Protein AF-A0A941VQ48-F1 (afdb_monomer)

Secondary structure (DSSP, 8-state):
-EEEETTEEEE--EEEEETTEEEEE-SS---TT-EEEEE--STT--EEEEEEEEEEETTEEEEEEEEEEEPPGGGG-PPPP----------------PPPPPEEEE-PPPS-TTEEEEEEEEESSS---TTSEEEEE-S-SEEEETTT-TTS----EEEEEEEEEEETTS-BPPPEEEEEEE--PPPPPPS------

Structure (mmCIF, N/CA/C/O backbone):
data_AF-A0A941VQ48-F1
#
_entry.id   AF-A0A941VQ48-F1
#
loop_
_atom_site.group_PDB
_atom_site.id
_atom_site.type_symbol
_atom_site.label_atom_id
_atom_site.label_alt_id
_atom_site.label_comp_id
_atom_site.label_asym_id
_atom_site.label_entity_id
_atom_site.label_seq_id
_atom_site.pdbx_PDB_ins_code
_atom_site.Cartn_x
_atom_site.Cartn_y
_atom_site.Cartn_z
_atom_site.occupancy
_atom_site.B_iso_or_equiv
_atom_site.auth_seq_id
_atom_site.auth_comp_id
_atom_site.auth_asym_id
_atom_site.auth_atom_id
_atom_site.pdbx_PDB_model_num
ATOM 1 N N . MET A 1 1 ? -3.626 -24.697 8.607 1.00 69.94 1 MET A N 1
ATOM 2 C CA . MET A 1 1 ? -4.513 -24.405 9.747 1.00 69.94 1 MET A CA 1
ATOM 3 C C . MET A 1 1 ? -5.453 -23.318 9.277 1.00 69.94 1 MET A C 1
ATOM 5 O O . MET A 1 1 ? -5.009 -22.444 8.542 1.00 69.94 1 MET A O 1
ATOM 9 N N . ASP A 1 2 ? -6.734 -23.446 9.609 1.00 78.50 2 ASP A N 1
ATOM 10 C CA . ASP A 1 2 ? -7.765 -22.545 9.098 1.00 78.50 2 ASP A CA 1
ATOM 11 C C . ASP A 1 2 ? -8.131 -21.555 10.203 1.00 78.50 2 ASP A C 1
ATOM 13 O O . ASP A 1 2 ? -8.303 -21.946 11.363 1.00 78.50 2 ASP A O 1
ATOM 17 N N . TYR A 1 3 ? -8.230 -20.277 9.862 1.00 71.62 3 TYR A N 1
ATOM 18 C CA . TYR A 1 3 ? -8.615 -19.238 10.808 1.00 71.62 3 TYR A CA 1
ATOM 19 C C . TYR A 1 3 ? -9.512 -18.198 10.174 1.00 71.62 3 TYR A C 1
ATOM 21 O O . TYR A 1 3 ? -9.414 -17.908 8.989 1.00 71.62 3 TYR A O 1
ATOM 29 N N . LEU A 1 4 ? -10.400 -17.644 10.988 1.00 73.25 4 LEU A N 1
ATOM 30 C CA . LEU A 1 4 ? -11.261 -16.538 10.625 1.00 73.25 4 LEU A CA 1
ATOM 31 C C . LEU A 1 4 ? -10.644 -15.263 11.194 1.00 73.25 4 LEU A C 1
ATOM 33 O O . LEU A 1 4 ? -10.561 -15.117 12.411 1.00 73.25 4 LEU A O 1
ATOM 37 N N . ALA A 1 5 ? -10.230 -14.359 10.320 1.00 68.56 5 ALA A N 1
ATOM 38 C CA . ALA A 1 5 ? -9.809 -13.005 10.667 1.00 68.56 5 ALA A CA 1
ATOM 39 C C . ALA A 1 5 ? -10.510 -12.040 9.709 1.00 68.56 5 ALA A C 1
ATOM 41 O O . ALA A 1 5 ? -10.826 -12.415 8.583 1.00 68.56 5 ALA A O 1
ATOM 42 N N . SER A 1 6 ? -10.861 -10.838 10.164 1.00 61.59 6 SER A N 1
ATOM 43 C CA . SER A 1 6 ? -11.503 -9.811 9.318 1.00 61.59 6 SER A CA 1
ATOM 44 C C . SER A 1 6 ? -12.714 -10.321 8.493 1.00 61.59 6 SER A C 1
ATOM 46 O O . SER A 1 6 ? -12.993 -9.827 7.400 1.00 61.59 6 SER A O 1
ATOM 48 N N . GLY A 1 7 ? -13.438 -11.333 9.000 1.00 58.31 7 GLY A N 1
ATOM 49 C CA . GLY A 1 7 ? -14.588 -11.958 8.328 1.00 58.31 7 GLY A CA 1
ATOM 50 C C . GLY A 1 7 ? -14.254 -12.832 7.110 1.00 58.31 7 GLY A C 1
ATOM 51 O O . GLY A 1 7 ? -15.123 -13.055 6.271 1.00 58.31 7 GLY A O 1
ATOM 52 N N . ARG A 1 8 ? -13.008 -13.297 6.966 1.00 63.00 8 ARG A N 1
ATOM 53 C CA . ARG A 1 8 ? -12.576 -14.227 5.913 1.00 63.00 8 ARG A CA 1
ATOM 54 C C . ARG A 1 8 ? -11.866 -15.427 6.512 1.00 63.00 8 ARG A C 1
ATOM 56 O O . ARG A 1 8 ? -11.146 -15.302 7.500 1.00 63.00 8 ARG A O 1
ATOM 63 N N . VAL A 1 9 ? -12.076 -16.590 5.899 1.00 68.31 9 VAL A N 1
ATOM 64 C CA . VAL A 1 9 ? -11.344 -17.804 6.256 1.00 68.31 9 VAL A CA 1
ATOM 65 C C . VAL A 1 9 ? -10.027 -17.813 5.497 1.00 68.31 9 VAL A C 1
ATOM 67 O O . VAL A 1 9 ? -10.002 -17.867 4.269 1.00 68.31 9 VAL A O 1
ATOM 70 N N . TYR A 1 10 ? -8.945 -17.779 6.254 1.00 72.25 10 TYR A N 1
ATOM 71 C CA . TYR A 1 10 ? -7.583 -17.907 5.781 1.00 72.25 10 TYR A CA 1
ATOM 72 C C . TYR A 1 10 ? -7.058 -19.299 6.097 1.00 72.25 10 TYR A C 1
ATOM 74 O O . TYR A 1 10 ? -7.507 -19.964 7.037 1.00 72.25 10 TYR A O 1
ATOM 82 N N . ARG A 1 11 ? -6.083 -19.733 5.302 1.00 74.19 11 ARG A N 1
ATOM 83 C CA . ARG A 1 11 ? -5.391 -21.001 5.492 1.00 74.19 11 ARG A CA 1
ATOM 84 C C . ARG A 1 11 ? -3.895 -20.763 5.412 1.00 74.19 11 ARG A C 1
ATOM 86 O O . ARG A 1 11 ? -3.349 -20.659 4.320 1.00 74.19 11 ARG A O 1
ATOM 93 N N . ASP A 1 12 ? -3.247 -20.786 6.568 1.00 77.00 12 ASP A N 1
ATOM 94 C CA . ASP A 1 12 ? -1.795 -20.659 6.674 1.00 77.00 12 ASP A CA 1
ATOM 95 C C . ASP A 1 12 ? -1.202 -21.701 7.631 1.00 77.00 12 ASP A C 1
ATOM 97 O O . ASP A 1 12 ? -1.830 -22.708 7.988 1.00 77.00 12 ASP A O 1
ATOM 101 N N . TYR A 1 13 ? 0.056 -21.496 8.007 1.00 69.50 13 TYR A N 1
ATOM 102 C CA . TYR A 1 13 ? 0.825 -22.354 8.884 1.00 69.50 13 TYR A CA 1
ATOM 103 C C . TYR A 1 13 ? 1.253 -21.595 10.140 1.00 69.50 13 TYR A C 1
ATOM 105 O O . TYR A 1 13 ? 1.627 -20.422 10.111 1.00 69.50 13 TYR A O 1
ATOM 113 N N . VAL A 1 14 ? 1.205 -22.305 11.261 1.00 77.12 14 VAL A N 1
ATOM 114 C CA . VAL A 1 14 ? 1.693 -21.807 12.544 1.00 77.12 14 VAL A CA 1
ATOM 115 C C . VAL A 1 14 ? 3.212 -21.940 12.554 1.00 77.12 14 VAL A C 1
ATOM 117 O O . VAL A 1 14 ? 3.733 -22.994 12.188 1.00 77.12 14 VAL A O 1
ATOM 120 N N . ARG A 1 15 ? 3.916 -20.874 12.936 1.00 70.06 15 ARG A N 1
ATOM 121 C CA . ARG A 1 15 ? 5.380 -20.870 13.045 1.00 70.06 15 ARG A CA 1
ATOM 122 C C . ARG A 1 15 ? 5.854 -21.235 14.443 1.00 70.06 15 ARG A C 1
ATOM 124 O O . ARG A 1 15 ? 6.780 -22.026 14.564 1.00 70.06 15 ARG A O 1
ATOM 131 N N . ASP A 1 16 ? 5.224 -20.670 15.466 1.00 67.19 16 ASP A N 1
ATOM 132 C CA . ASP A 1 16 ? 5.574 -20.916 16.864 1.00 67.19 16 ASP A CA 1
ATOM 133 C C . ASP A 1 16 ? 4.329 -20.832 17.757 1.00 67.19 16 ASP A C 1
ATOM 135 O O . ASP A 1 16 ? 3.387 -20.097 17.444 1.00 67.19 16 ASP A O 1
ATOM 139 N N . VAL A 1 17 ? 4.320 -21.579 18.861 1.00 73.19 17 VAL A N 1
ATOM 140 C CA . VAL A 1 17 ? 3.218 -21.636 19.828 1.00 73.19 17 VAL A CA 1
ATOM 141 C C . VAL A 1 17 ? 3.767 -21.578 21.246 1.00 73.19 17 VAL A C 1
ATOM 143 O O . VAL A 1 17 ? 4.633 -22.353 21.638 1.00 73.19 17 VAL A O 1
ATOM 146 N N . SER A 1 18 ? 3.172 -20.704 22.046 1.00 70.81 18 SER A N 1
ATOM 147 C CA . SER A 1 18 ? 3.389 -20.590 23.484 1.00 70.81 18 SER A CA 1
ATOM 148 C C . SER A 1 18 ? 2.072 -20.785 24.240 1.00 70.81 18 SER A C 1
ATOM 150 O O . SER A 1 18 ? 0.995 -20.857 23.646 1.00 70.81 18 SER A O 1
ATOM 152 N N . LEU A 1 19 ? 2.140 -20.823 25.573 1.00 64.44 19 LEU A N 1
ATOM 153 C CA . LEU A 1 19 ? 0.952 -20.926 26.427 1.00 64.44 19 LEU A CA 1
ATOM 154 C C . LEU A 1 19 ? -0.016 -19.738 26.247 1.00 64.44 19 LEU A C 1
ATOM 156 O O . LEU A 1 19 ? -1.221 -19.904 26.408 1.00 64.44 19 LEU A O 1
ATOM 160 N N . GLY A 1 20 ? 0.505 -18.549 25.925 1.00 68.62 20 GLY A N 1
ATOM 161 C CA . GLY A 1 20 ? -0.269 -17.304 25.842 1.00 68.62 20 GLY A CA 1
ATOM 162 C C . GLY A 1 20 ? -0.577 -16.828 24.423 1.00 68.62 20 GLY A C 1
ATOM 163 O O . GLY A 1 20 ? -1.259 -15.819 24.260 1.00 68.62 20 GLY A O 1
ATOM 164 N N . GLY A 1 21 ? -0.082 -17.511 23.393 1.00 79.06 21 GLY A N 1
ATOM 165 C CA . GLY A 1 21 ? -0.224 -17.036 22.022 1.00 79.06 21 GLY A CA 1
ATOM 166 C C . GLY A 1 21 ? 0.550 -17.846 20.995 1.00 79.06 21 GLY A C 1
ATOM 167 O O . GLY A 1 21 ? 1.316 -18.744 21.343 1.00 79.06 21 GLY A O 1
ATOM 168 N N . ALA A 1 22 ?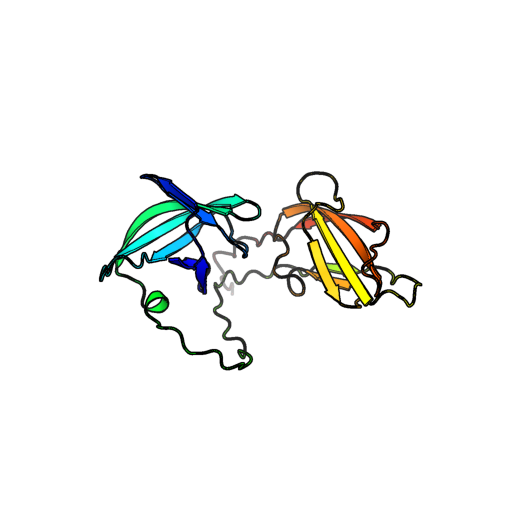 0.382 -17.498 19.725 1.00 81.12 22 ALA A N 1
ATOM 169 C CA . ALA A 1 22 ? 1.090 -18.115 18.609 1.00 81.12 22 ALA A CA 1
ATOM 170 C C . ALA A 1 22 ? 1.532 -17.079 17.578 1.00 81.12 22 ALA A C 1
ATOM 172 O O . ALA A 1 22 ? 0.888 -16.045 17.412 1.00 81.12 22 ALA A O 1
ATOM 173 N N . SER A 1 23 ? 2.609 -17.389 16.858 1.00 79.19 23 SER A N 1
ATOM 174 C CA . SER A 1 23 ? 2.982 -16.671 15.643 1.00 79.19 23 SER A CA 1
ATOM 175 C C . SER A 1 23 ? 2.502 -17.446 14.419 1.00 79.19 23 SER A C 1
ATOM 177 O O . SER A 1 23 ? 2.716 -18.658 14.293 1.00 79.19 23 SER A O 1
ATOM 179 N N . ILE A 1 24 ? 1.824 -16.752 13.512 1.00 80.44 24 ILE A N 1
ATOM 180 C CA . ILE A 1 24 ? 1.245 -17.333 12.301 1.00 80.44 24 ILE A CA 1
ATOM 181 C C . ILE A 1 24 ? 1.932 -16.685 11.105 1.00 80.44 24 ILE A C 1
ATOM 183 O O . ILE A 1 24 ? 2.061 -15.463 11.045 1.00 80.44 24 ILE A O 1
ATOM 187 N N . GLY A 1 25 ? 2.420 -17.510 10.177 1.00 69.62 25 GLY A N 1
ATOM 188 C CA . GLY A 1 25 ? 2.921 -17.018 8.897 1.00 69.62 25 GLY A CA 1
ATOM 189 C C . GLY A 1 25 ? 1.753 -16.535 8.050 1.00 69.62 25 GLY A C 1
ATOM 190 O O . GLY A 1 25 ? 0.743 -17.222 7.991 1.00 69.62 25 GLY A O 1
ATOM 191 N N . CYS A 1 26 ? 1.877 -15.381 7.408 1.00 66.06 26 CYS A N 1
ATOM 192 C CA . CYS A 1 26 ? 0.807 -14.818 6.598 1.00 66.06 26 CYS A CA 1
ATOM 193 C C . CYS A 1 26 ? 1.329 -14.286 5.268 1.00 66.06 26 CYS A C 1
ATOM 195 O O . CYS A 1 26 ? 2.475 -13.848 5.171 1.00 66.06 26 CYS A O 1
ATOM 197 N N . ARG A 1 27 ? 0.465 -14.323 4.253 1.00 56.56 27 ARG A N 1
ATOM 198 C CA . ARG A 1 27 ? 0.664 -13.673 2.947 1.00 56.56 27 ARG A CA 1
ATOM 199 C C . ARG A 1 27 ? -0.264 -12.470 2.727 1.00 56.56 27 ARG A C 1
ATOM 201 O O . ARG A 1 27 ? -0.138 -11.794 1.713 1.00 56.56 27 ARG A O 1
ATOM 208 N N . ASP A 1 28 ? -1.177 -12.235 3.664 1.00 59.38 28 ASP A N 1
ATOM 209 C CA . ASP A 1 28 ? -2.190 -11.180 3.694 1.00 59.38 28 ASP A CA 1
ATOM 210 C C . ASP A 1 28 ? -1.950 -10.195 4.857 1.00 59.38 28 ASP A C 1
ATOM 212 O O . ASP A 1 28 ? -1.182 -10.458 5.785 1.00 59.38 28 ASP A O 1
ATOM 216 N N . PHE A 1 29 ? -2.608 -9.035 4.804 1.00 55.72 29 PHE A N 1
ATOM 217 C CA . PHE A 1 29 ? -2.435 -7.961 5.786 1.00 55.72 29 PHE A CA 1
ATOM 218 C C . PHE A 1 29 ? -3.477 -8.039 6.901 1.00 55.72 29 PHE A C 1
ATOM 220 O O . PHE A 1 29 ? -4.673 -8.148 6.629 1.00 55.72 29 PHE A O 1
ATOM 227 N N . PHE A 1 30 ? -3.013 -7.893 8.141 1.00 68.56 30 PHE A N 1
ATOM 228 C CA . PHE A 1 30 ? -3.842 -7.806 9.341 1.00 68.56 30 PHE A CA 1
ATOM 229 C C . PHE A 1 30 ? -3.517 -6.544 10.133 1.00 68.56 30 PHE A C 1
ATOM 231 O O . PHE A 1 30 ? -2.450 -5.948 9.967 1.00 68.56 30 PHE A O 1
ATOM 238 N N . ILE A 1 31 ? -4.436 -6.134 10.999 1.00 64.88 31 ILE A N 1
ATOM 239 C CA . ILE A 1 31 ? -4.289 -4.948 11.840 1.00 64.88 31 ILE A CA 1
ATOM 240 C C . ILE A 1 31 ? -4.159 -5.399 13.302 1.00 64.88 31 ILE A C 1
ATOM 242 O O . ILE A 1 31 ? -4.985 -6.185 13.772 1.00 64.88 31 ILE A O 1
ATOM 246 N N . PRO A 1 32 ? -3.164 -4.899 14.060 1.00 67.19 32 PRO A N 1
ATOM 247 C CA . PRO A 1 32 ? -3.124 -5.114 15.501 1.00 67.19 32 PRO A CA 1
ATOM 248 C C . PRO A 1 32 ? -4.430 -4.652 16.170 1.00 67.19 32 PRO A C 1
ATOM 250 O O . PRO A 1 32 ? -4.928 -3.560 15.894 1.00 67.19 32 PRO A O 1
ATOM 253 N N . GLY A 1 33 ? -4.995 -5.487 17.034 1.00 57.84 33 GLY A N 1
ATOM 254 C CA . GLY A 1 33 ? -6.312 -5.315 17.645 1.00 57.84 33 GLY A CA 1
ATOM 255 C C . GLY A 1 33 ? -7.443 -6.083 16.955 1.00 57.84 33 GLY A C 1
ATOM 256 O O . GLY A 1 33 ? -8.572 -6.086 17.448 1.00 57.84 33 GLY A O 1
ATOM 257 N N . GLU A 1 34 ? -7.190 -6.731 15.813 1.00 73.56 34 GLU A N 1
ATOM 258 C CA . GLU A 1 34 ? -8.194 -7.569 15.155 1.00 73.56 34 GLU A CA 1
ATOM 259 C C . GLU A 1 34 ? -8.421 -8.887 15.895 1.00 73.56 34 GLU A C 1
ATOM 261 O O . GLU A 1 34 ? -7.483 -9.561 16.322 1.00 73.56 34 GLU A O 1
ATOM 266 N N . GLN A 1 35 ? -9.691 -9.284 15.989 1.00 79.69 35 GLN A N 1
ATOM 267 C CA . GLN A 1 35 ? -10.066 -10.576 16.548 1.00 79.69 35 GLN A CA 1
ATOM 268 C C . GLN A 1 35 ? -9.880 -11.687 15.520 1.00 79.69 35 GLN A C 1
ATOM 270 O O . GLN A 1 35 ? -10.266 -11.559 14.354 1.00 79.69 35 GLN A O 1
ATOM 275 N N . ILE A 1 36 ? -9.338 -12.802 15.991 1.00 79.88 36 ILE A N 1
ATOM 276 C CA . ILE A 1 36 ? -9.068 -13.993 15.200 1.00 79.88 36 ILE A CA 1
ATOM 277 C C . ILE A 1 36 ? -9.638 -15.231 15.892 1.00 79.88 36 ILE A C 1
ATOM 279 O O . ILE A 1 36 ? -9.506 -15.419 17.103 1.00 79.88 36 ILE A O 1
ATOM 283 N N . SER A 1 37 ? -10.252 -16.108 15.104 1.00 81.62 37 SER A N 1
ATOM 284 C CA . SER A 1 37 ? -10.719 -17.421 15.545 1.00 81.62 37 SER A CA 1
ATOM 285 C C . SER A 1 37 ? -9.956 -18.516 14.816 1.00 81.62 37 SER A C 1
ATOM 287 O O . SER A 1 37 ? -10.039 -18.645 13.599 1.00 81.62 37 SER A O 1
ATOM 289 N N . ILE A 1 38 ? -9.222 -19.326 15.568 1.00 80.25 38 ILE A N 1
ATOM 290 C CA . ILE A 1 38 ? -8.304 -20.345 15.066 1.00 80.25 38 ILE A CA 1
ATOM 291 C C . ILE A 1 38 ? -8.932 -21.732 15.222 1.00 80.25 38 ILE A C 1
ATOM 293 O O . ILE A 1 38 ? -9.243 -22.149 16.341 1.00 80.25 38 ILE A O 1
ATOM 297 N N . ALA A 1 39 ? -9.055 -22.478 14.121 1.00 76.44 39 ALA A N 1
ATOM 298 C CA . ALA A 1 39 ? -9.445 -23.883 14.142 1.00 76.44 39 ALA A CA 1
ATOM 299 C C . ALA A 1 39 ? -8.225 -24.796 13.951 1.00 76.44 39 ALA A C 1
ATOM 301 O O . ALA A 1 39 ? -7.550 -24.776 12.916 1.00 76.44 39 ALA A O 1
ATOM 302 N N . PHE A 1 40 ? -7.975 -25.660 14.936 1.00 66.00 40 PHE A N 1
ATOM 303 C CA . PHE A 1 40 ? -6.976 -26.717 14.811 1.00 66.00 40 PHE A CA 1
ATOM 304 C C . PHE A 1 40 ? -7.625 -28.000 14.282 1.00 66.00 40 PHE A C 1
ATOM 306 O O . PHE A 1 40 ? -8.605 -28.472 14.858 1.00 66.00 40 PHE A O 1
ATOM 313 N N . PRO A 1 41 ? -7.079 -28.620 13.221 1.00 51.72 41 PRO A N 1
ATOM 314 C CA . PRO A 1 41 ? -7.596 -29.872 12.675 1.00 51.72 41 PRO A CA 1
ATOM 315 C C . PRO A 1 41 ? -7.172 -31.103 13.502 1.00 51.72 41 PRO A C 1
ATOM 317 O O . PRO A 1 41 ? -6.983 -32.186 12.953 1.00 51.72 41 PRO A O 1
ATOM 320 N N . LEU A 1 42 ? -7.014 -30.968 14.823 1.00 46.16 42 LEU A N 1
ATOM 321 C CA . LEU A 1 42 ? -6.823 -32.126 15.693 1.00 46.16 42 LEU A CA 1
ATOM 322 C C . LEU A 1 42 ? -8.181 -32.797 15.926 1.00 46.16 42 LEU A C 1
ATOM 324 O O . LEU A 1 42 ? -9.058 -32.247 16.597 1.00 46.16 42 LEU A O 1
ATOM 328 N N . ALA A 1 43 ? -8.322 -33.960 15.283 1.00 41.25 43 ALA A N 1
ATOM 329 C CA . ALA A 1 43 ? -9.305 -35.024 15.484 1.00 41.25 43 ALA A CA 1
ATOM 330 C C . ALA A 1 43 ? -10.564 -34.615 16.270 1.00 41.25 43 ALA A C 1
ATOM 332 O O . ALA A 1 43 ? -10.586 -34.650 17.497 1.00 41.25 43 ALA A O 1
ATOM 333 N N . ASN A 1 44 ? -11.636 -34.279 15.546 1.00 49.50 44 ASN A N 1
ATOM 334 C CA . ASN A 1 44 ? -12.998 -34.123 16.077 1.00 49.50 44 ASN A CA 1
ATOM 335 C C . ASN A 1 44 ? -13.199 -33.080 17.192 1.00 49.50 44 ASN A C 1
ATOM 337 O O . ASN A 1 44 ? -14.265 -33.059 17.809 1.00 49.50 44 ASN A O 1
ATOM 341 N N . SER A 1 45 ? -12.240 -32.186 17.442 1.00 51.19 45 SER A N 1
ATOM 342 C CA . SER A 1 45 ? -12.464 -31.101 18.395 1.00 51.19 45 SER A CA 1
ATOM 343 C C . SER A 1 45 ? -13.401 -30.034 17.802 1.00 51.19 45 SER A C 1
ATOM 345 O O . SER A 1 45 ? -13.159 -29.450 16.746 1.00 51.19 45 SER A O 1
ATOM 347 N N . LEU A 1 46 ? -14.513 -29.785 18.501 1.00 55.41 46 LEU A N 1
ATOM 348 C CA . LEU A 1 46 ? -15.494 -28.729 18.208 1.00 55.41 46 LEU A CA 1
ATOM 349 C C . LEU A 1 46 ? -15.052 -27.356 18.736 1.00 55.41 46 LEU A C 1
ATOM 351 O O . LEU A 1 46 ? -15.865 -26.436 18.809 1.00 55.41 46 LEU A O 1
ATOM 355 N N . ASN A 1 47 ? -13.787 -27.218 19.126 1.00 63.94 47 ASN A N 1
ATOM 356 C CA . ASN A 1 47 ? -13.298 -26.064 19.861 1.00 63.94 47 ASN A CA 1
ATOM 357 C C . ASN A 1 47 ? -12.380 -25.228 18.969 1.00 63.94 47 ASN A C 1
ATOM 359 O O . ASN A 1 47 ? -11.517 -25.760 18.273 1.00 63.94 47 ASN A O 1
ATOM 363 N N . GLN A 1 48 ? -12.568 -23.915 19.011 1.00 78.06 48 GLN A N 1
ATOM 364 C CA . GLN A 1 48 ? -11.684 -22.936 18.394 1.00 78.06 48 GLN A CA 1
ATOM 365 C C . GLN A 1 48 ? -11.029 -22.084 19.476 1.00 78.06 48 GLN A C 1
ATOM 367 O O . GLN A 1 48 ? -11.606 -21.872 20.547 1.00 78.06 48 GLN A O 1
ATOM 372 N N . ILE A 1 49 ? -9.838 -21.578 19.185 1.00 75.81 49 ILE A N 1
ATOM 373 C CA . ILE A 1 49 ? -9.166 -20.611 20.049 1.00 75.81 49 ILE A CA 1
ATOM 374 C C . ILE A 1 49 ? -9.455 -19.223 19.494 1.00 75.81 49 ILE A C 1
ATOM 376 O O . ILE A 1 49 ? -9.140 -18.938 18.342 1.00 75.81 49 ILE A O 1
ATOM 380 N N . ASN A 1 50 ? -10.079 -18.378 20.306 1.00 78.94 50 ASN A N 1
ATOM 381 C CA . ASN A 1 50 ? -10.257 -16.968 20.004 1.00 78.94 50 ASN A CA 1
ATOM 382 C C . ASN A 1 50 ? -9.091 -16.192 20.604 1.00 78.94 50 ASN A C 1
ATO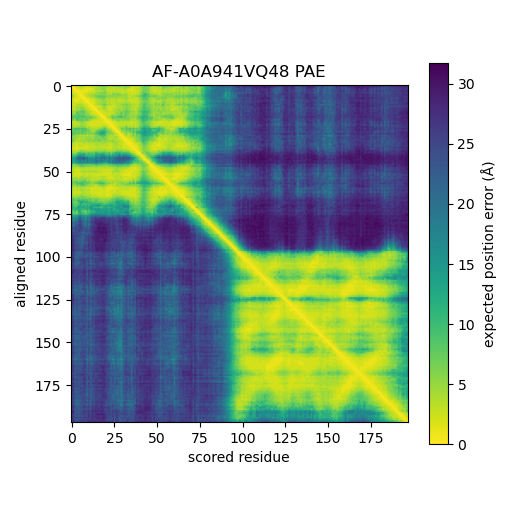M 384 O O . ASN A 1 50 ? -8.699 -16.412 21.756 1.00 78.94 50 ASN A O 1
ATOM 388 N N . GLY A 1 51 ? -8.561 -15.271 19.824 1.00 78.88 51 GLY A N 1
ATOM 389 C CA . GLY A 1 51 ? -7.480 -14.403 20.234 1.00 78.88 51 GLY A CA 1
ATOM 390 C C . GLY A 1 51 ? -7.548 -13.070 19.520 1.00 78.88 51 GLY A C 1
ATOM 391 O O . GLY A 1 51 ? -8.432 -12.834 18.700 1.00 78.88 51 GLY A O 1
ATOM 392 N N . GLU A 1 52 ? -6.569 -12.240 19.829 1.00 76.88 52 GLU A N 1
ATOM 393 C CA . GLU A 1 52 ? -6.387 -10.919 19.246 1.00 76.88 52 GLU A CA 1
ATOM 394 C C . GLU A 1 52 ? -5.016 -10.853 18.589 1.00 76.88 52 GLU A C 1
ATOM 396 O O . GLU A 1 52 ? -4.030 -11.368 19.126 1.00 76.88 52 GLU A O 1
ATOM 401 N N . ILE A 1 53 ? -4.950 -10.224 17.424 1.00 79.44 53 ILE A N 1
ATOM 402 C CA . ILE A 1 53 ? -3.693 -9.949 16.739 1.00 79.44 53 ILE A CA 1
ATOM 403 C C . ILE A 1 53 ? -2.991 -8.829 17.503 1.00 79.44 53 ILE A C 1
ATOM 405 O O . ILE A 1 53 ? -3.444 -7.694 17.503 1.00 79.44 53 ILE A O 1
ATOM 409 N N . VAL A 1 54 ? -1.892 -9.135 18.181 1.00 65.56 54 VAL A N 1
ATOM 410 C CA . VAL A 1 54 ? -1.196 -8.181 19.064 1.00 65.56 54 VAL A CA 1
ATOM 411 C C . VAL A 1 54 ? -0.040 -7.462 18.380 1.00 65.56 54 VAL A C 1
ATOM 413 O O . VAL A 1 54 ? 0.349 -6.377 18.802 1.00 65.56 54 VAL A O 1
ATOM 416 N N . TRP A 1 55 ? 0.504 -8.043 17.313 1.00 64.19 55 TRP A N 1
ATOM 417 C CA . TRP A 1 55 ? 1.519 -7.419 16.470 1.00 64.19 55 TRP A CA 1
ATOM 418 C C . TRP A 1 55 ? 1.501 -8.050 15.080 1.00 64.19 55 TRP A C 1
ATOM 420 O O . TRP A 1 55 ? 1.104 -9.204 14.916 1.00 64.19 55 TRP A O 1
ATOM 430 N N . VAL A 1 56 ? 1.940 -7.292 14.079 1.00 65.88 56 VAL A N 1
ATOM 431 C CA . VAL A 1 56 ? 2.025 -7.722 12.679 1.00 65.88 56 VAL A CA 1
ATOM 432 C C . VAL A 1 56 ? 3.387 -7.300 12.141 1.00 65.88 56 VAL A C 1
ATOM 434 O O . VAL A 1 56 ? 3.817 -6.171 12.355 1.00 65.88 56 VAL A O 1
ATOM 437 N N . ASP A 1 57 ? 4.050 -8.225 11.467 1.00 59.03 57 ASP A N 1
ATOM 438 C CA . ASP A 1 57 ? 5.304 -8.060 10.738 1.00 59.03 57 ASP A CA 1
ATOM 439 C C . ASP A 1 57 ? 5.074 -8.466 9.267 1.00 59.03 57 ASP A C 1
ATOM 441 O O . ASP A 1 57 ? 4.025 -8.995 8.898 1.00 59.03 57 ASP A O 1
ATOM 445 N N . THR A 1 58 ? 6.065 -8.227 8.418 1.00 53.88 58 THR A N 1
ATOM 446 C CA . THR A 1 58 ? 6.063 -8.398 6.960 1.00 53.88 58 THR A CA 1
ATOM 447 C C . THR A 1 58 ? 5.472 -9.713 6.453 1.00 53.88 58 THR A C 1
ATOM 449 O O . THR A 1 58 ? 4.776 -9.689 5.446 1.00 53.88 58 THR A O 1
ATOM 452 N N . ASN A 1 59 ? 5.713 -10.841 7.132 1.00 66.06 59 ASN A N 1
ATOM 453 C CA . ASN A 1 59 ? 5.204 -12.165 6.738 1.00 66.06 59 ASN A CA 1
ATOM 454 C C . ASN A 1 59 ? 4.667 -12.984 7.922 1.00 66.06 59 ASN A C 1
ATOM 456 O O . ASN A 1 59 ? 4.479 -14.202 7.817 1.00 66.06 59 ASN A O 1
ATOM 460 N N . THR A 1 60 ? 4.496 -12.358 9.084 1.00 71.06 60 THR A N 1
ATOM 461 C CA . THR A 1 60 ? 4.097 -13.040 10.316 1.00 71.06 60 THR A CA 1
ATOM 462 C C . THR A 1 60 ? 3.302 -12.112 11.199 1.00 71.06 60 THR A C 1
ATOM 464 O O . THR A 1 60 ? 3.615 -10.934 11.288 1.00 71.06 60 THR A O 1
ATOM 467 N N . PHE A 1 61 ? 2.337 -12.644 11.927 1.00 77.06 61 PHE A N 1
ATOM 468 C CA . PHE A 1 61 ? 1.654 -11.890 12.966 1.00 77.06 61 PHE A CA 1
ATOM 469 C C . PHE A 1 61 ? 1.574 -12.705 14.248 1.00 77.06 61 PHE A C 1
ATOM 471 O O . PHE A 1 61 ? 1.575 -13.941 14.227 1.00 77.06 61 PHE A O 1
ATOM 478 N N . GLY A 1 62 ? 1.537 -11.995 15.367 1.00 78.88 62 GLY A N 1
ATOM 479 C CA . GLY A 1 62 ? 1.374 -12.569 16.688 1.00 78.88 62 GLY A CA 1
ATOM 480 C C . GLY A 1 62 ? -0.070 -12.511 17.129 1.00 78.88 62 GLY A C 1
ATOM 481 O O . GLY A 1 62 ? -0.709 -11.465 17.054 1.00 78.88 62 GLY A O 1
ATOM 482 N N . VAL A 1 63 ? -0.556 -13.628 17.649 1.00 82.44 63 VAL A N 1
ATOM 483 C CA . VAL A 1 63 ? -1.880 -13.752 18.247 1.00 82.44 63 VAL A CA 1
ATOM 484 C C . VAL A 1 63 ? -1.723 -14.003 19.734 1.00 82.44 63 VAL A C 1
ATOM 486 O O . VAL A 1 63 ? -1.059 -14.965 20.116 1.00 82.44 63 VAL A O 1
ATOM 489 N N . ALA A 1 64 ? -2.367 -13.188 20.566 1.00 78.25 64 ALA A N 1
ATOM 490 C CA . ALA A 1 64 ? -2.554 -13.487 21.980 1.00 78.25 64 ALA A CA 1
ATOM 491 C C . ALA A 1 64 ? -3.849 -14.282 22.167 1.00 78.25 64 ALA A C 1
ATOM 493 O O . ALA A 1 64 ? -4.914 -13.874 21.701 1.00 78.25 64 ALA A O 1
ATOM 494 N N . PHE A 1 65 ? -3.772 -15.428 22.840 1.00 80.00 65 PHE A N 1
ATOM 495 C CA . PHE A 1 65 ? -4.940 -16.266 23.101 1.00 80.00 65 PHE A CA 1
ATOM 496 C C . PHE A 1 65 ? -5.787 -15.665 24.223 1.00 80.00 65 PHE A C 1
ATOM 498 O O . PHE A 1 65 ? -5.274 -15.344 25.292 1.00 80.00 65 PHE A O 1
ATOM 505 N N . GLN A 1 66 ? -7.093 -15.540 23.990 1.00 77.31 66 GLN A N 1
ATOM 506 C CA . GLN A 1 66 ? -8.023 -14.938 24.948 1.00 77.31 66 GLN A CA 1
ATOM 507 C C . GLN A 1 66 ? -9.002 -15.958 25.522 1.00 77.31 66 GLN A C 1
ATOM 509 O O . GLN A 1 66 ? -9.268 -15.962 26.721 1.00 77.31 66 GLN A O 1
ATOM 514 N N . SER A 1 67 ? -9.574 -16.822 24.681 1.00 72.06 67 SER A N 1
ATOM 515 C CA . SER A 1 67 ? -10.566 -17.801 25.131 1.00 72.06 67 SER A CA 1
ATOM 516 C C . SER A 1 67 ? -10.658 -19.005 24.203 1.00 72.06 67 SER A C 1
ATOM 518 O O . SER A 1 67 ? -10.271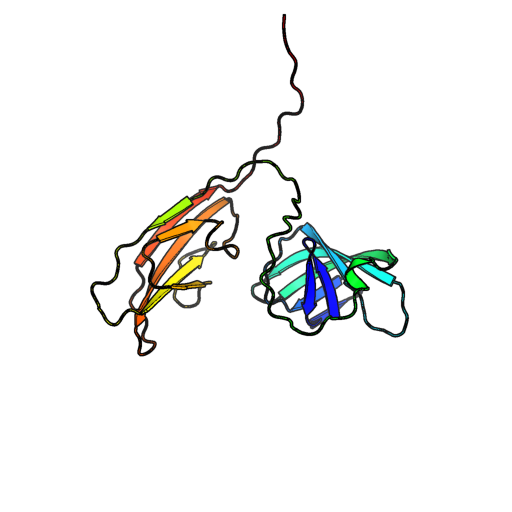 -18.950 23.038 1.00 72.06 67 SER A O 1
ATOM 520 N N . VAL A 1 68 ? -11.210 -20.101 24.719 1.00 67.25 68 VAL A N 1
ATOM 521 C CA . VAL A 1 68 ? -11.593 -21.269 23.920 1.00 67.25 68 VAL A CA 1
ATOM 522 C C . VAL A 1 68 ? -13.112 -21.282 23.820 1.00 67.25 68 VAL A C 1
ATOM 524 O O . VAL A 1 68 ? -13.800 -21.184 24.835 1.00 67.25 68 VAL A O 1
ATOM 527 N N . GLY A 1 69 ? -13.636 -21.374 22.601 1.00 64.81 69 GLY A N 1
ATOM 528 C CA . GLY A 1 69 ? -15.071 -21.328 22.330 1.00 64.81 69 GLY A CA 1
ATOM 529 C C . GLY A 1 69 ? -15.530 -22.413 21.356 1.00 64.81 69 GLY A C 1
ATOM 530 O O . GLY A 1 69 ? -14.698 -23.092 20.749 1.00 64.81 69 GLY A O 1
ATOM 531 N N . PRO A 1 70 ? -16.852 -22.586 21.187 1.00 61.69 70 PRO A N 1
ATOM 532 C CA . PRO A 1 70 ? -17.396 -23.492 20.184 1.00 61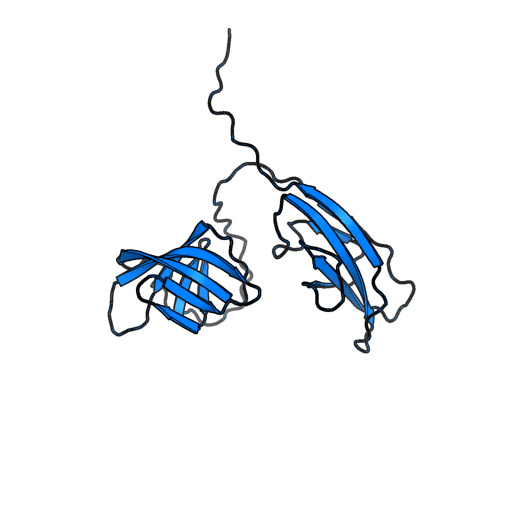.69 70 PRO A CA 1
ATOM 533 C C . PRO A 1 70 ? -17.035 -23.015 18.769 1.00 61.69 70 PRO A C 1
ATOM 535 O O . PRO A 1 70 ? -16.990 -21.816 18.494 1.00 61.69 70 PRO A O 1
ATOM 538 N N . LYS A 1 71 ? -16.780 -23.964 17.868 1.00 59.28 71 LYS A N 1
ATOM 539 C CA . LYS A 1 71 ? -16.369 -23.726 16.480 1.00 59.28 71 LYS A CA 1
ATOM 540 C C . LYS A 1 71 ? -17.426 -22.933 15.699 1.00 59.28 71 LYS A C 1
ATOM 542 O O . LYS A 1 71 ? -18.596 -23.315 15.643 1.00 59.28 71 LYS A O 1
ATOM 547 N N . CYS A 1 72 ? -17.006 -21.845 15.056 1.00 54.62 72 CYS A N 1
ATOM 548 C CA . CYS A 1 72 ? -17.841 -21.021 14.188 1.00 54.62 72 CYS A CA 1
ATOM 549 C C . CYS A 1 72 ? -18.276 -21.800 12.934 1.00 54.62 72 CYS A C 1
ATOM 551 O O . CYS A 1 72 ? -17.484 -22.514 12.312 1.00 54.62 72 CYS A O 1
ATOM 553 N N . LYS A 1 73 ? -19.535 -21.605 12.510 1.00 59.50 73 LYS A N 1
ATOM 554 C CA . LYS A 1 73 ? -20.117 -22.243 11.308 1.00 59.50 73 LYS A CA 1
ATOM 555 C C . LYS A 1 73 ? -19.304 -21.968 10.035 1.00 59.50 73 LYS A C 1
ATOM 557 O O . LYS A 1 73 ? -19.254 -22.807 9.146 1.00 59.50 73 LYS A O 1
ATOM 562 N N . GLU A 1 74 ? -18.629 -20.826 9.982 1.00 56.28 74 GLU A N 1
ATOM 563 C CA . GLU A 1 74 ? -17.822 -20.369 8.846 1.00 56.28 74 GLU A CA 1
ATOM 564 C C . GLU A 1 74 ? -16.546 -21.205 8.637 1.00 56.28 74 GLU A C 1
ATOM 566 O O . GLU A 1 74 ? -16.172 -21.498 7.508 1.00 56.28 74 GLU A O 1
ATOM 571 N N . LEU A 1 75 ? -15.956 -21.724 9.721 1.00 52.69 75 LEU A N 1
ATOM 572 C CA . LEU A 1 75 ? -14.807 -22.648 9.703 1.00 52.69 75 LEU A CA 1
ATOM 573 C C . LEU A 1 75 ? -15.222 -24.120 9.502 1.00 52.69 75 LEU A C 1
ATOM 575 O O . LEU A 1 75 ? -14.406 -25.034 9.639 1.00 52.69 75 LEU A O 1
ATOM 579 N N . SER A 1 76 ? -16.511 -24.368 9.253 1.00 51.72 76 SER A N 1
ATOM 580 C CA . SER A 1 76 ? -17.093 -25.708 9.078 1.00 51.72 76 SER A CA 1
ATOM 581 C C . SER A 1 76 ? -17.368 -26.051 7.612 1.00 51.72 76 SER A C 1
ATOM 583 O O . SER A 1 76 ? -17.743 -27.184 7.318 1.00 51.72 76 SER A O 1
ATOM 585 N N . LEU A 1 77 ? -17.213 -25.088 6.700 1.00 44.12 77 LEU A N 1
ATOM 586 C CA . LEU A 1 77 ? -17.455 -25.288 5.276 1.00 44.12 77 LEU A CA 1
ATOM 587 C C . LEU A 1 77 ? -16.274 -26.060 4.672 1.00 44.12 77 LEU A C 1
ATOM 589 O O . LEU A 1 77 ? -15.157 -25.553 4.585 1.00 44.12 77 LEU A O 1
ATOM 593 N N . SER A 1 78 ? -16.513 -27.313 4.289 1.00 35.25 78 SER A N 1
ATOM 594 C CA . SER A 1 78 ? -15.591 -28.093 3.462 1.00 35.25 78 SER A CA 1
ATOM 595 C C . SER A 1 78 ? -15.372 -27.406 2.101 1.00 35.25 78 SER A C 1
ATOM 597 O O . SER A 1 78 ? -16.251 -26.673 1.640 1.00 35.25 78 SER A O 1
ATOM 599 N N . PRO A 1 79 ? -14.215 -27.609 1.442 1.00 36.72 79 PRO A N 1
ATOM 600 C CA . PRO A 1 79 ? -13.865 -26.853 0.243 1.00 36.72 79 PRO A CA 1
ATOM 601 C C . PRO A 1 79 ? -14.780 -27.245 -0.926 1.00 36.72 79 PRO A C 1
ATOM 603 O O . PRO A 1 79 ? -14.873 -28.439 -1.220 1.00 36.72 79 PRO A O 1
ATOM 606 N N . PRO A 1 80 ? -15.402 -26.300 -1.650 1.00 34.06 80 PRO A N 1
ATOM 607 C CA . PRO A 1 80 ? -15.804 -26.548 -3.024 1.00 34.06 80 PRO A CA 1
ATOM 608 C C . PRO A 1 80 ? -14.566 -26.444 -3.927 1.00 34.06 80 PRO A C 1
ATOM 610 O O . PRO A 1 80 ? -13.723 -25.563 -3.750 1.00 34.06 80 PRO A O 1
ATOM 613 N N . GLU A 1 81 ? -14.452 -27.360 -4.886 1.00 30.62 81 GLU A N 1
ATOM 614 C CA . GLU A 1 81 ? -13.466 -27.317 -5.971 1.00 30.62 81 GLU A CA 1
ATOM 615 C C . GLU A 1 81 ? -13.504 -25.991 -6.761 1.00 30.62 81 GLU A C 1
ATOM 617 O O . GLU A 1 81 ? -14.521 -25.287 -6.749 1.00 30.62 81 GLU A O 1
ATOM 622 N N . PRO A 1 82 ? -12.401 -25.626 -7.448 1.00 37.75 82 PRO A N 1
ATOM 623 C CA . PRO A 1 82 ? -12.223 -24.300 -8.013 1.00 37.75 82 PRO A CA 1
ATOM 624 C C . PRO A 1 82 ? -13.072 -24.146 -9.273 1.00 37.75 82 PRO A C 1
ATOM 626 O O . PRO A 1 82 ? -12.633 -24.441 -10.382 1.00 37.75 82 PRO A O 1
ATOM 629 N N . VAL A 1 83 ? -14.292 -23.641 -9.112 1.00 29.19 83 VAL A N 1
ATOM 630 C CA . VAL A 1 83 ? -15.006 -23.024 -10.226 1.00 29.19 83 VAL A CA 1
ATOM 631 C C . VAL A 1 83 ? -14.695 -21.540 -10.189 1.00 29.19 83 VAL A C 1
ATOM 633 O O . VAL A 1 83 ? -15.084 -20.811 -9.276 1.00 29.19 83 VAL A O 1
ATOM 636 N N . GLU A 1 84 ? -13.957 -21.127 -11.209 1.00 40.09 84 GLU A N 1
ATOM 637 C CA . GLU A 1 84 ? -13.716 -19.760 -11.633 1.00 40.09 84 GLU A CA 1
ATOM 638 C C . GLU A 1 84 ? -15.060 -19.049 -11.874 1.00 40.09 84 GLU A C 1
ATOM 640 O O . GLU A 1 84 ? -15.560 -18.939 -12.990 1.00 40.09 84 GLU A O 1
ATOM 645 N N . VAL A 1 85 ? -15.693 -18.588 -10.798 1.00 32.81 85 VAL A N 1
ATOM 646 C CA . VAL A 1 85 ? -16.859 -17.713 -10.858 1.00 32.81 85 VAL A CA 1
ATOM 647 C C . VAL A 1 85 ? -16.510 -16.455 -10.095 1.00 32.81 85 VAL A C 1
ATOM 649 O O . VAL A 1 85 ? -16.385 -16.443 -8.873 1.00 32.81 85 VAL A O 1
ATOM 652 N N . ARG A 1 86 ? -16.341 -15.386 -10.873 1.00 45.16 86 ARG A N 1
ATOM 653 C CA . ARG A 1 86 ? -16.281 -13.995 -10.424 1.00 45.16 86 ARG A CA 1
ATOM 654 C C . ARG A 1 86 ? -17.246 -13.787 -9.248 1.00 45.16 86 ARG A C 1
ATOM 656 O O . ARG A 1 86 ? -18.456 -13.897 -9.466 1.00 45.16 86 ARG A O 1
ATOM 663 N N . PRO A 1 87 ? -16.783 -13.443 -8.034 1.00 36.22 87 PRO A N 1
ATOM 664 C CA . PRO A 1 87 ? -17.712 -13.107 -6.977 1.00 36.22 87 PRO A CA 1
ATOM 665 C C . PRO A 1 87 ? -18.197 -11.682 -7.221 1.00 36.22 87 PRO A C 1
ATOM 667 O O . PRO A 1 87 ? -17.488 -10.701 -6.995 1.00 36.22 87 PRO A O 1
ATOM 670 N N . LEU A 1 88 ? -19.433 -11.594 -7.711 1.00 36.53 88 LEU A N 1
ATOM 671 C CA . LEU A 1 88 ? -20.321 -10.465 -7.481 1.00 36.53 88 LEU A CA 1
ATOM 672 C C . LEU A 1 88 ? -20.196 -10.095 -5.994 1.00 36.53 88 LEU A C 1
ATOM 674 O O . LEU A 1 88 ? -20.504 -10.911 -5.127 1.00 36.53 88 LEU A O 1
ATOM 678 N N . GLY A 1 89 ? -19.643 -8.914 -5.716 1.00 28.19 89 GLY A N 1
ATOM 679 C CA . GLY A 1 89 ? -19.213 -8.511 -4.382 1.00 28.19 89 GLY A CA 1
ATOM 680 C C . GLY A 1 89 ? -20.345 -8.552 -3.361 1.00 28.19 89 GLY A C 1
ATOM 681 O O . GLY A 1 89 ? -21.124 -7.606 -3.250 1.00 28.19 89 GLY A O 1
ATOM 682 N N . ILE A 1 90 ? -20.398 -9.619 -2.564 1.00 33.25 90 ILE A N 1
ATOM 683 C CA . ILE A 1 90 ? -21.129 -9.620 -1.301 1.00 33.25 90 ILE A CA 1
ATOM 684 C C . ILE A 1 90 ? -20.263 -8.839 -0.318 1.00 33.25 90 ILE A C 1
ATOM 686 O O . ILE A 1 90 ? -19.303 -9.327 0.274 1.00 33.25 90 ILE A O 1
ATOM 690 N N . ARG A 1 91 ? -20.592 -7.554 -0.235 1.00 33.78 91 ARG A N 1
ATOM 691 C CA . ARG A 1 91 ? -20.035 -6.570 0.681 1.00 33.78 91 ARG A CA 1
ATOM 692 C C . ARG A 1 91 ? -20.528 -6.893 2.093 1.00 33.78 91 ARG A C 1
ATOM 694 O O . ARG A 1 91 ? -21.595 -6.438 2.494 1.00 33.78 91 ARG A O 1
ATOM 701 N N . ALA A 1 92 ? -19.760 -7.673 2.848 1.00 31.33 92 ALA A N 1
ATOM 702 C CA . ALA A 1 92 ? -19.891 -7.696 4.299 1.00 31.33 92 ALA A CA 1
ATOM 703 C C . ALA A 1 92 ? -19.319 -6.374 4.839 1.00 31.33 92 ALA A C 1
ATOM 705 O O . ALA A 1 92 ? -18.118 -6.217 5.039 1.00 31.33 92 ALA A O 1
ATOM 706 N N . GLU A 1 93 ? -20.191 -5.372 4.973 1.00 27.47 93 GLU A N 1
ATOM 707 C CA . GLU A 1 93 ? -19.883 -4.118 5.655 1.00 27.47 93 GLU A CA 1
ATOM 708 C C . GLU A 1 93 ? -19.652 -4.392 7.148 1.00 27.47 93 GLU A C 1
ATOM 710 O O . GLU A 1 93 ? -20.604 -4.492 7.923 1.00 27.47 93 GLU A O 1
ATOM 715 N N . ILE A 1 94 ? -18.394 -4.415 7.587 1.00 34.34 94 ILE A N 1
ATOM 716 C CA . ILE A 1 94 ? -18.081 -3.999 8.956 1.00 34.34 94 ILE A CA 1
ATOM 717 C C . ILE A 1 94 ? -18.307 -2.484 8.971 1.00 34.34 94 ILE A C 1
ATOM 719 O O . ILE A 1 94 ? -17.481 -1.704 8.496 1.00 34.34 94 ILE A O 1
ATOM 723 N N . LYS A 1 95 ? -19.494 -2.061 9.419 1.00 30.78 95 LYS A N 1
ATOM 724 C CA . LYS A 1 95 ? -19.919 -0.655 9.449 1.00 30.78 95 LYS A CA 1
ATOM 725 C C . LYS A 1 95 ? -19.117 0.155 10.478 1.00 30.78 95 LYS A C 1
ATOM 727 O O . LYS A 1 95 ? -19.640 0.545 11.514 1.00 30.78 95 LYS A O 1
ATOM 732 N N . LYS A 1 96 ? -17.880 0.524 10.145 1.00 41.81 96 LYS A N 1
ATOM 733 C CA . LYS A 1 96 ? -17.439 1.905 10.377 1.00 41.81 96 LYS A CA 1
ATOM 734 C C . LYS A 1 96 ? -17.891 2.707 9.156 1.00 41.81 96 LYS A C 1
ATOM 736 O O . LYS A 1 96 ? -17.218 2.752 8.139 1.00 41.81 96 LYS A O 1
ATOM 741 N N . THR A 1 97 ? -19.078 3.303 9.236 1.00 40.75 97 THR A N 1
ATOM 742 C CA . THR A 1 97 ? -19.713 4.106 8.167 1.00 40.75 97 THR A CA 1
ATOM 743 C C . THR A 1 97 ? -19.098 5.496 7.979 1.00 40.75 97 THR A C 1
ATOM 745 O O . THR A 1 97 ? -19.642 6.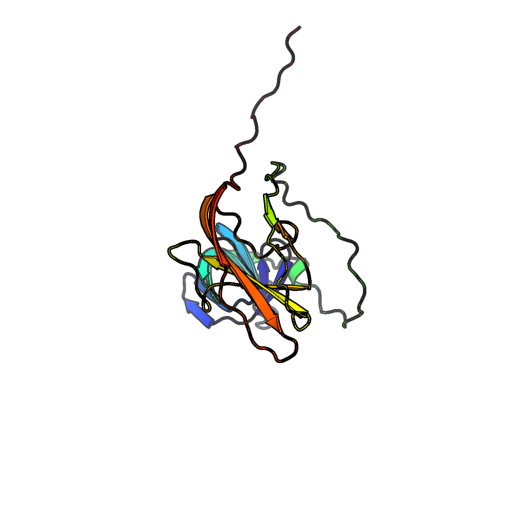322 7.244 1.00 40.75 97 THR A O 1
ATOM 748 N N . GLY A 1 98 ? -17.972 5.786 8.630 1.00 49.84 98 GLY A N 1
ATOM 749 C CA . GLY A 1 98 ? -17.233 7.009 8.366 1.00 49.84 98 GLY A CA 1
ATOM 750 C C . GLY A 1 98 ? -16.512 6.924 7.023 1.00 49.84 98 GLY A C 1
ATOM 751 O O . GLY A 1 98 ? -15.938 5.900 6.661 1.00 49.84 98 GLY A O 1
ATOM 752 N N . LYS A 1 99 ? -16.588 8.001 6.244 1.00 60.06 99 LYS A N 1
ATOM 753 C CA . LYS A 1 99 ? -16.004 8.053 4.903 1.00 60.06 99 LYS A CA 1
ATOM 754 C C . LYS A 1 99 ? -14.530 8.427 5.004 1.00 60.06 99 LYS A C 1
ATOM 756 O O . LYS A 1 99 ? -14.212 9.539 5.414 1.00 60.06 99 LYS A O 1
ATOM 761 N N . ILE A 1 100 ? -13.652 7.530 4.571 1.00 64.50 100 ILE A N 1
ATOM 762 C CA . ILE A 1 100 ? -12.234 7.837 4.375 1.00 64.50 100 ILE A CA 1
ATOM 763 C C . ILE A 1 100 ? -12.073 8.570 3.039 1.00 64.50 100 ILE A C 1
ATOM 765 O O . ILE A 1 100 ? -12.671 8.201 2.024 1.00 64.50 100 ILE A O 1
ATOM 769 N N . LYS A 1 101 ? -11.281 9.647 3.026 1.00 72.62 101 LYS A N 1
ATOM 770 C CA . LYS A 1 101 ? -11.051 10.433 1.811 1.00 72.62 101 LYS A CA 1
ATOM 771 C C . LYS A 1 101 ? -10.076 9.708 0.885 1.00 72.62 101 LYS A C 1
ATOM 773 O O . LYS A 1 101 ? -8.923 9.492 1.244 1.00 72.62 101 LYS A O 1
ATOM 778 N N . ARG A 1 102 ? -10.517 9.437 -0.345 1.00 76.12 102 ARG A N 1
ATOM 779 C CA . ARG A 1 102 ? -9.668 8.893 -1.414 1.00 76.12 102 ARG A CA 1
ATOM 780 C C . ARG A 1 102 ? -8.521 9.846 -1.755 1.00 76.12 102 ARG A C 1
ATOM 782 O O . ARG A 1 102 ? -8.722 11.063 -1.840 1.00 76.12 102 ARG A O 1
ATOM 789 N N . LYS A 1 103 ? -7.331 9.301 -1.998 1.00 76.56 103 LYS A N 1
ATOM 790 C CA . LYS A 1 103 ? -6.128 10.066 -2.368 1.00 76.56 103 LYS A CA 1
ATOM 791 C C . LYS A 1 103 ? -5.618 9.585 -3.715 1.00 76.56 103 LYS A C 1
ATOM 793 O O . LYS A 1 103 ? -5.442 8.395 -3.913 1.00 76.56 103 LYS A O 1
ATOM 798 N N . ARG A 1 104 ? -5.397 10.500 -4.659 1.00 82.81 104 ARG A N 1
ATOM 799 C CA . ARG A 1 104 ? -4.944 10.143 -6.008 1.00 82.81 104 ARG A CA 1
ATOM 800 C C . ARG A 1 104 ? -3.453 10.407 -6.156 1.00 82.81 104 ARG A C 1
ATOM 802 O O . ARG A 1 104 ? -3.031 11.553 -6.024 1.00 82.81 104 ARG A O 1
ATOM 809 N N . ILE A 1 105 ? -2.699 9.374 -6.509 1.00 85.44 105 ILE A N 1
ATOM 810 C CA . ILE A 1 105 ? -1.294 9.473 -6.907 1.00 85.44 105 ILE A CA 1
ATOM 811 C C . ILE A 1 105 ? -1.241 9.499 -8.435 1.00 85.44 105 ILE A C 1
ATOM 813 O O . ILE A 1 105 ? -1.978 8.773 -9.104 1.00 85.44 105 ILE A O 1
ATOM 817 N N . ARG A 1 106 ? -0.409 10.375 -9.001 1.00 88.31 106 ARG A N 1
ATOM 818 C CA . ARG A 1 106 ? -0.180 10.485 -10.447 1.00 88.31 106 ARG A CA 1
ATOM 819 C C . ARG A 1 106 ? 1.300 10.669 -10.719 1.00 88.31 106 ARG A C 1
ATOM 821 O O . ARG A 1 106 ? 1.973 11.361 -9.962 1.00 88.31 106 ARG A O 1
ATOM 828 N N . TRP A 1 107 ? 1.755 10.111 -11.828 1.00 87.50 107 TRP A N 1
ATOM 829 C CA . TRP A 1 107 ? 3.107 10.296 -12.336 1.00 87.50 107 TRP A CA 1
ATOM 830 C C . TRP A 1 107 ? 3.074 10.507 -13.846 1.00 87.50 107 TRP A C 1
ATOM 832 O O . TRP A 1 107 ? 2.095 10.184 -14.526 1.00 87.50 107 TRP A O 1
ATOM 842 N N . TYR A 1 108 ? 4.160 11.066 -14.371 1.00 86.75 108 TYR A N 1
ATOM 843 C CA . TYR A 1 108 ? 4.385 11.097 -15.807 1.00 86.75 108 TYR A CA 1
ATOM 844 C C . TYR A 1 108 ? 4.805 9.710 -16.276 1.00 86.75 108 TYR A C 1
ATOM 846 O O . TYR A 1 108 ? 5.622 9.051 -15.635 1.00 86.75 108 TYR A O 1
ATOM 854 N N . ARG A 1 109 ? 4.237 9.259 -17.397 1.00 86.56 109 ARG A N 1
ATOM 855 C CA . ARG A 1 109 ? 4.682 8.009 -18.014 1.00 86.56 109 ARG A CA 1
ATOM 856 C C . ARG A 1 109 ? 6.134 8.141 -18.453 1.00 86.56 109 ARG A C 1
ATOM 858 O O . ARG A 1 109 ? 6.550 9.206 -18.907 1.00 86.56 109 ARG A O 1
ATOM 865 N N . SER A 1 110 ? 6.865 7.037 -18.361 1.00 81.62 110 SER A N 1
ATOM 866 C CA . SER A 1 110 ? 8.186 6.951 -18.971 1.00 81.62 110 SER A CA 1
ATOM 867 C C . SER A 1 110 ? 8.072 7.180 -20.486 1.00 81.62 110 SER A C 1
ATOM 869 O O . SER A 1 110 ? 7.129 6.671 -21.100 1.00 81.62 110 SER A O 1
ATOM 871 N N . PRO A 1 111 ? 9.006 7.923 -21.107 1.00 85.12 111 PRO A N 1
ATOM 872 C CA . PRO A 1 111 ? 9.035 8.108 -22.557 1.00 85.12 111 PRO A CA 1
ATOM 873 C C . PRO A 1 111 ? 9.453 6.835 -23.309 1.00 85.12 111 PRO A C 1
ATOM 875 O O . PRO A 1 111 ? 9.327 6.777 -24.529 1.00 85.12 111 PRO A O 1
ATOM 878 N N . SER A 1 112 ? 9.966 5.822 -22.602 1.00 82.25 112 SER A N 1
ATOM 879 C CA . SER A 1 112 ? 10.399 4.562 -23.204 1.00 82.25 112 SER A CA 1
ATOM 880 C C . SER A 1 112 ? 9.207 3.681 -23.589 1.00 82.25 112 SER A C 1
ATOM 882 O O . SER A 1 112 ? 8.362 3.359 -22.752 1.00 82.25 112 SER A O 1
ATOM 884 N N . SER A 1 113 ? 9.176 3.236 -24.850 1.00 85.69 113 SER A N 1
ATOM 885 C CA . SER A 1 113 ? 8.177 2.294 -25.379 1.00 85.69 113 SER A CA 1
ATOM 886 C C . SER A 1 113 ? 8.309 0.881 -24.811 1.00 85.69 113 SER A C 1
ATOM 888 O O . SER A 1 113 ? 7.379 0.088 -24.923 1.00 85.69 113 SER A O 1
ATOM 890 N N . GLU A 1 114 ? 9.448 0.566 -24.193 1.00 88.12 114 GLU A N 1
ATOM 891 C CA . GLU A 1 114 ? 9.730 -0.759 -23.637 1.00 88.12 114 GLU A CA 1
ATOM 892 C C . GLU A 1 114 ? 9.029 -1.001 -22.295 1.00 88.12 114 GLU A C 1
ATOM 894 O O . GLU A 1 114 ? 9.044 -2.126 -21.791 1.00 88.12 114 GLU A O 1
ATOM 899 N N . VAL A 1 115 ? 8.433 0.038 -21.698 1.00 88.56 115 VAL A N 1
ATOM 900 C CA . VAL A 1 115 ? 7.779 -0.035 -20.388 1.00 88.56 115 VAL A CA 1
ATOM 901 C C . VAL A 1 115 ? 6.430 -0.733 -20.497 1.00 88.56 115 VAL A C 1
ATOM 903 O O . VAL A 1 115 ? 5.509 -0.258 -21.162 1.00 88.56 115 VAL A O 1
ATOM 906 N N . ILE A 1 116 ? 6.300 -1.848 -19.782 1.00 83.81 116 ILE A N 1
ATOM 907 C CA . ILE A 1 116 ? 5.081 -2.664 -19.764 1.00 83.81 116 ILE A CA 1
ATOM 908 C C . ILE A 1 116 ? 4.260 -2.471 -18.486 1.00 83.81 116 ILE A C 1
ATOM 910 O O . ILE A 1 116 ? 3.053 -2.715 -18.496 1.00 83.81 116 ILE A O 1
ATOM 914 N N . LYS A 1 117 ? 4.896 -2.049 -17.388 1.00 89.56 117 LYS A N 1
ATOM 915 C CA . LYS A 1 117 ? 4.270 -1.927 -16.067 1.00 89.56 117 LYS A CA 1
ATOM 916 C C . LYS A 1 117 ? 5.058 -0.971 -15.166 1.00 89.56 117 LYS A C 1
ATOM 918 O O . LYS A 1 117 ? 6.177 -0.587 -15.507 1.00 89.56 117 LYS A O 1
ATOM 923 N N . TYR A 1 118 ? 4.478 -0.594 -14.034 1.00 87.75 118 TYR A N 1
ATOM 924 C CA . TYR A 1 118 ? 5.120 0.253 -13.026 1.00 87.75 118 TYR A CA 1
ATOM 925 C C . TYR A 1 118 ? 5.129 -0.456 -11.670 1.00 87.75 118 TYR A C 1
ATOM 927 O O . TYR A 1 118 ? 4.290 -1.317 -11.422 1.00 87.75 118 TYR A O 1
ATOM 935 N N . ARG A 1 119 ? 6.043 -0.093 -10.772 1.00 93.25 119 ARG A N 1
ATOM 936 C CA . ARG A 1 119 ? 5.991 -0.503 -9.361 1.00 93.25 119 ARG A CA 1
ATOM 937 C C . ARG A 1 119 ? 5.888 0.723 -8.482 1.00 93.25 119 ARG A C 1
ATOM 939 O O . ARG A 1 119 ? 6.655 1.665 -8.663 1.00 93.25 119 ARG A O 1
ATOM 946 N N . LEU A 1 120 ? 4.928 0.706 -7.561 1.00 89.25 120 LEU A N 1
ATOM 947 C CA . LEU A 1 120 ? 4.795 1.719 -6.520 1.00 89.25 120 LEU A CA 1
ATOM 948 C C . LEU A 1 120 ? 5.315 1.141 -5.211 1.00 89.25 120 LEU A C 1
ATOM 950 O O . LEU A 1 120 ? 4.789 0.133 -4.751 1.00 89.25 120 LEU A O 1
ATOM 954 N N . TYR A 1 121 ? 6.295 1.815 -4.628 1.00 90.25 121 TYR A N 1
ATOM 955 C CA . TYR A 1 121 ? 6.931 1.506 -3.357 1.00 90.25 121 TYR A CA 1
ATOM 956 C C . TYR A 1 121 ? 6.447 2.464 -2.273 1.00 90.25 121 TYR A C 1
ATOM 958 O O . TYR A 1 121 ? 6.133 3.626 -2.564 1.00 90.25 121 TYR A O 1
ATOM 966 N N . TRP A 1 122 ? 6.437 2.009 -1.023 1.00 89.12 122 TRP A N 1
ATOM 967 C CA . TRP A 1 122 ? 6.153 2.857 0.129 1.00 89.12 122 TRP A CA 1
ATOM 968 C C . TRP A 1 122 ? 6.954 2.470 1.374 1.00 89.12 122 TRP A C 1
ATOM 970 O O . TRP A 1 122 ? 7.274 1.304 1.592 1.00 89.12 122 TRP A O 1
ATOM 980 N N . SER A 1 123 ? 7.219 3.470 2.218 1.00 83.81 123 SER A N 1
ATOM 981 C CA . SER A 1 123 ? 7.749 3.304 3.573 1.00 83.81 123 SER A CA 1
ATOM 982 C C . SER A 1 123 ? 7.062 4.264 4.547 1.00 83.81 123 SER A C 1
ATOM 984 O O . SER A 1 123 ? 6.787 5.423 4.211 1.00 83.81 123 SER A O 1
ATOM 986 N N . VAL A 1 124 ? 6.763 3.756 5.746 1.00 76.19 124 VAL A N 1
ATOM 987 C CA . VAL A 1 124 ? 6.142 4.496 6.861 1.00 76.19 124 VAL A CA 1
ATOM 988 C C . VAL A 1 124 ? 7.196 5.137 7.764 1.00 76.19 124 VAL A C 1
ATOM 990 O O . VAL A 1 124 ? 6.956 6.195 8.339 1.00 76.19 124 VAL A O 1
ATOM 993 N N . GLU A 1 125 ? 8.377 4.529 7.853 1.00 69.56 125 GLU A N 1
ATOM 994 C CA . GLU A 1 125 ? 9.468 4.973 8.713 1.00 69.56 125 GLU A CA 1
ATOM 995 C C . GLU A 1 125 ? 10.742 5.109 7.872 1.00 69.56 125 GLU A C 1
ATOM 997 O O . GLU A 1 125 ? 11.359 4.122 7.482 1.00 69.56 125 GLU A O 1
ATOM 1002 N N . GLY A 1 126 ? 11.135 6.350 7.576 1.00 75.81 126 GLY A N 1
ATOM 1003 C CA . GLY A 1 126 ? 12.374 6.643 6.850 1.00 75.81 126 GLY A CA 1
ATOM 1004 C C . GLY A 1 126 ? 12.229 6.688 5.328 1.00 75.81 126 GLY A C 1
ATOM 1005 O O . GLY A 1 126 ? 11.137 6.829 4.788 1.00 75.81 126 GLY A O 1
ATOM 1006 N N . GLU A 1 127 ? 13.357 6.650 4.620 1.00 84.38 127 GLU A N 1
ATOM 1007 C CA . GLU A 1 127 ? 13.357 6.744 3.160 1.00 84.38 127 GLU A CA 1
ATOM 1008 C C . GLU A 1 127 ? 12.795 5.482 2.494 1.00 84.38 127 GLU A C 1
ATOM 1010 O O . GLU A 1 127 ? 12.830 4.387 3.043 1.00 84.38 127 GLU A O 1
ATOM 1015 N N . VAL A 1 128 ? 12.279 5.657 1.279 1.00 90.88 128 VAL A N 1
ATOM 1016 C CA . VAL A 1 128 ? 11.846 4.559 0.410 1.00 90.88 128 VAL A CA 1
ATOM 1017 C C . VAL A 1 128 ? 12.986 4.153 -0.528 1.00 90.88 128 VAL A C 1
ATOM 1019 O O . VAL A 1 128 ? 13.667 5.017 -1.098 1.00 90.88 128 VAL A O 1
ATOM 1022 N N . ASP A 1 129 ? 13.180 2.852 -0.707 1.00 91.56 129 ASP A N 1
ATOM 1023 C CA . ASP A 1 129 ? 14.206 2.225 -1.548 1.00 91.56 129 ASP A CA 1
ATOM 1024 C C . ASP A 1 129 ? 13.662 0.979 -2.282 1.00 91.56 129 ASP A C 1
ATOM 1026 O O . ASP A 1 129 ? 12.467 0.689 -2.224 1.00 91.56 129 ASP A O 1
ATOM 1030 N N . TYR A 1 130 ? 14.524 0.264 -3.019 1.00 90.94 130 TYR A N 1
ATOM 1031 C CA . TYR A 1 130 ? 14.136 -0.905 -3.829 1.00 90.94 130 TYR A CA 1
ATOM 1032 C C . TYR A 1 130 ? 13.768 -2.147 -3.011 1.00 90.94 130 TYR A C 1
ATOM 1034 O O . TYR A 1 130 ? 13.122 -3.042 -3.553 1.00 90.94 130 TYR A O 1
ATOM 1042 N N . ASP A 1 131 ? 14.141 -2.192 -1.732 1.00 88.75 131 ASP A N 1
ATOM 1043 C CA . ASP A 1 131 ? 13.824 -3.299 -0.824 1.00 88.75 131 ASP A CA 1
ATOM 1044 C C . ASP A 1 131 ? 12.554 -3.017 0.000 1.00 88.75 131 ASP A C 1
ATOM 1046 O O . ASP A 1 131 ? 12.050 -3.883 0.720 1.00 88.75 131 ASP A O 1
ATOM 1050 N N . SER A 1 132 ? 12.005 -1.806 -0.130 1.00 86.00 132 SER A N 1
ATOM 1051 C CA . SER A 1 132 ? 10.766 -1.379 0.510 1.00 86.00 132 SER A CA 1
ATOM 1052 C C . SER A 1 132 ? 9.546 -2.139 -0.021 1.00 86.00 132 SER A C 1
ATOM 1054 O O . SER A 1 132 ? 9.551 -2.735 -1.101 1.00 86.00 132 SER A O 1
ATOM 1056 N N . GLN A 1 133 ? 8.444 -2.075 0.728 1.00 83.06 133 GLN A N 1
ATOM 1057 C CA . GLN A 1 133 ? 7.180 -2.670 0.298 1.00 83.06 133 GLN A CA 1
ATOM 1058 C C . GLN A 1 133 ? 6.705 -2.058 -1.018 1.00 83.06 133 GLN A C 1
ATOM 1060 O O . GLN A 1 133 ? 6.779 -0.842 -1.199 1.00 83.06 133 GLN A O 1
ATOM 1065 N N . TYR A 1 134 ? 6.183 -2.897 -1.914 1.00 86.88 134 TYR A N 1
ATOM 1066 C CA . TYR A 1 134 ? 5.713 -2.451 -3.217 1.00 86.88 134 TYR A CA 1
ATOM 1067 C C . TYR A 1 134 ? 4.489 -3.203 -3.723 1.00 86.88 134 TYR A C 1
ATOM 1069 O O . TYR A 1 134 ? 4.155 -4.302 -3.280 1.00 86.88 134 TYR A O 1
ATOM 1077 N N . VAL A 1 135 ? 3.848 -2.606 -4.724 1.00 85.50 135 VAL A N 1
ATOM 1078 C CA . VAL A 1 135 ? 2.843 -3.255 -5.560 1.00 85.50 135 VAL A CA 1
ATOM 1079 C C . VAL A 1 135 ? 3.201 -3.073 -7.029 1.00 85.50 135 VAL A C 1
ATOM 1081 O O . VAL A 1 135 ? 3.634 -1.999 -7.458 1.00 85.50 135 VAL A O 1
ATOM 1084 N N . GLU A 1 136 ? 3.008 -4.126 -7.818 1.00 86.38 136 GLU A N 1
ATOM 1085 C CA . GLU A 1 136 ? 3.086 -4.025 -9.270 1.00 86.38 136 GLU A CA 1
ATOM 1086 C C . GLU A 1 136 ? 1.777 -3.470 -9.826 1.00 86.38 136 GLU A C 1
ATOM 1088 O O . GLU A 1 136 ? 0.691 -4.004 -9.611 1.00 86.38 136 GLU A O 1
ATOM 1093 N N . LEU A 1 137 ? 1.899 -2.390 -10.579 1.00 80.25 137 LEU A N 1
ATOM 1094 C CA . LEU A 1 137 ? 0.818 -1.721 -11.273 1.00 80.25 137 LEU A CA 1
ATOM 1095 C C . LEU A 1 137 ? 0.954 -2.010 -12.762 1.00 80.25 137 LEU A C 1
ATOM 1097 O O . LEU A 1 137 ? 2.061 -2.058 -13.286 1.00 80.25 137 LEU A O 1
ATOM 1101 N N . GLY A 1 138 ? -0.163 -2.157 -13.473 1.00 81.06 138 GLY A N 1
ATOM 1102 C CA . GLY A 1 138 ? -0.137 -2.274 -14.934 1.00 81.06 138 GLY A CA 1
ATOM 1103 C C . GLY A 1 138 ? 0.423 -1.019 -15.622 1.00 81.06 138 GLY A C 1
ATOM 1104 O O . GLY A 1 138 ? 0.991 -0.125 -14.994 1.00 81.06 138 GLY A O 1
ATOM 1105 N N . ASN A 1 139 ? 0.220 -0.896 -16.935 1.00 82.81 139 ASN A N 1
ATOM 1106 C CA . ASN A 1 139 ? 0.628 0.298 -17.685 1.00 82.81 139 ASN A CA 1
ATOM 1107 C C . ASN A 1 139 ? -0.303 1.509 -17.431 1.00 82.81 139 ASN A C 1
ATOM 1109 O O . ASN A 1 139 ? -1.018 2.000 -18.312 1.00 82.81 139 ASN A O 1
ATOM 1113 N N . VAL A 1 140 ? -0.317 1.987 -16.191 1.00 84.12 140 VAL A N 1
ATOM 1114 C CA . VAL A 1 140 ? -1.125 3.112 -15.714 1.00 84.12 140 VAL A CA 1
ATOM 1115 C C . VAL A 1 140 ? -0.239 4.316 -15.386 1.00 84.12 140 VAL A C 1
ATOM 1117 O O . VAL A 1 140 ? 0.977 4.205 -15.291 1.00 84.12 140 VAL A O 1
ATOM 1120 N N . ALA A 1 141 ? -0.853 5.493 -15.256 1.00 80.50 141 ALA A N 1
ATOM 1121 C CA . ALA A 1 141 ? -0.169 6.752 -14.918 1.00 80.50 141 ALA A CA 1
ATOM 1122 C C . ALA A 1 141 ? -0.678 7.361 -13.597 1.00 80.50 141 ALA A C 1
ATOM 1124 O O . ALA A 1 141 ? -0.507 8.550 -13.315 1.00 80.50 141 ALA A O 1
ATOM 1125 N N . GLY A 1 142 ? -1.408 6.569 -12.817 1.00 80.81 142 GLY A N 1
ATOM 1126 C CA . GLY A 1 142 ? -1.980 6.995 -11.555 1.00 80.81 142 GLY A CA 1
ATOM 1127 C C . GLY A 1 142 ? -2.853 5.923 -10.926 1.00 80.81 142 GLY A C 1
ATOM 1128 O O . GLY A 1 142 ? -3.337 5.032 -11.621 1.00 80.81 142 GLY A O 1
ATOM 1129 N N . VAL A 1 143 ? -3.056 6.066 -9.621 1.00 81.44 143 VAL A N 1
ATOM 1130 C CA . VAL A 1 143 ? -3.859 5.178 -8.769 1.00 81.44 143 VAL A CA 1
ATOM 1131 C C . VAL A 1 143 ? -4.610 5.989 -7.717 1.00 81.44 143 VAL A C 1
ATOM 1133 O O . VAL A 1 143 ? -4.242 7.126 -7.395 1.00 81.44 143 VAL A O 1
ATOM 1136 N N . ILE A 1 144 ? -5.674 5.407 -7.186 1.00 76.25 144 ILE A N 1
ATOM 1137 C CA . ILE A 1 144 ? -6.526 5.941 -6.133 1.00 76.25 144 ILE A CA 1
ATOM 1138 C C . ILE A 1 144 ? -6.347 5.079 -4.888 1.00 76.25 144 ILE A C 1
ATOM 1140 O O . ILE A 1 144 ? -6.657 3.899 -4.884 1.00 76.25 144 ILE A O 1
ATOM 1144 N N . LEU A 1 145 ? -5.889 5.685 -3.805 1.00 73.94 145 LEU A N 1
ATOM 1145 C CA . LEU A 1 145 ? -5.763 5.044 -2.508 1.00 73.94 145 LEU A CA 1
ATOM 1146 C C . LEU A 1 145 ? -7.026 5.259 -1.663 1.00 73.94 145 LEU A C 1
ATOM 1148 O O . LEU A 1 145 ? -7.565 6.378 -1.673 1.00 73.94 145 LEU A O 1
ATOM 1152 N N . PRO A 1 146 ? -7.457 4.251 -0.885 1.00 67.62 146 PRO A N 1
ATOM 1153 C CA . PRO A 1 146 ? -6.946 2.869 -0.862 1.00 67.62 146 PRO A CA 1
ATOM 1154 C C . PRO A 1 146 ? -7.554 1.962 -1.951 1.00 67.62 146 PRO A C 1
ATOM 1156 O O . PRO A 1 146 ? -7.145 0.820 -2.093 1.00 67.62 146 PRO A O 1
ATOM 1159 N N . ASP A 1 147 ? -8.543 2.443 -2.705 1.00 69.38 147 ASP A N 1
ATOM 1160 C CA . ASP A 1 147 ? -9.389 1.622 -3.583 1.00 69.38 147 ASP A CA 1
ATOM 1161 C C . ASP A 1 147 ? -8.628 0.764 -4.615 1.00 69.38 147 ASP A C 1
ATOM 1163 O O . ASP A 1 147 ? -8.961 -0.406 -4.793 1.00 69.38 147 ASP A O 1
ATOM 1167 N N . ASP A 1 148 ? -7.614 1.323 -5.277 1.00 66.31 148 ASP A N 1
ATOM 1168 C CA . ASP A 1 148 ? -6.821 0.637 -6.307 1.00 66.31 148 ASP A CA 1
ATOM 1169 C C . AS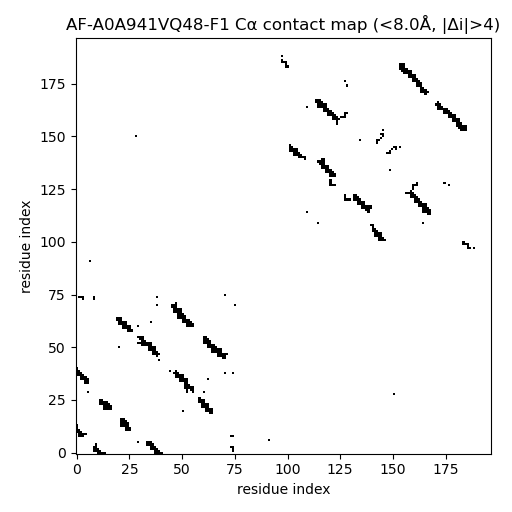P A 1 148 ? -5.680 -0.200 -5.709 1.00 66.31 148 ASP A C 1
ATOM 1171 O O . ASP A 1 148 ? -5.133 -1.071 -6.384 1.00 66.31 148 ASP A O 1
ATOM 1175 N N . ILE A 1 149 ? -5.302 0.068 -4.454 1.00 73.31 149 ILE A N 1
ATOM 1176 C CA . ILE A 1 149 ? -4.236 -0.644 -3.739 1.00 73.31 149 ILE A CA 1
ATOM 1177 C C . ILE A 1 149 ? -4.761 -1.001 -2.344 1.00 73.31 149 ILE A C 1
ATOM 1179 O O . ILE A 1 149 ? -4.447 -0.317 -1.369 1.00 73.31 149 ILE A O 1
ATOM 1183 N N . PRO A 1 150 ? -5.566 -2.071 -2.224 1.00 64.19 150 PRO A N 1
ATOM 1184 C CA . PRO A 1 150 ? -6.144 -2.471 -0.942 1.00 64.19 150 PRO A CA 1
ATOM 1185 C C . PRO A 1 150 ? -5.095 -2.863 0.107 1.00 64.19 150 PRO A C 1
ATOM 1187 O O . PRO A 1 150 ? -5.372 -2.789 1.297 1.00 64.19 150 PRO A O 1
ATOM 1190 N N . SER A 1 151 ? -3.895 -3.256 -0.334 1.00 61.81 151 SER A N 1
ATOM 1191 C CA . SER A 1 151 ? -2.734 -3.544 0.518 1.00 61.81 151 SER A CA 1
ATOM 1192 C C . SER A 1 151 ? -2.068 -2.293 1.096 1.00 61.81 151 SER A C 1
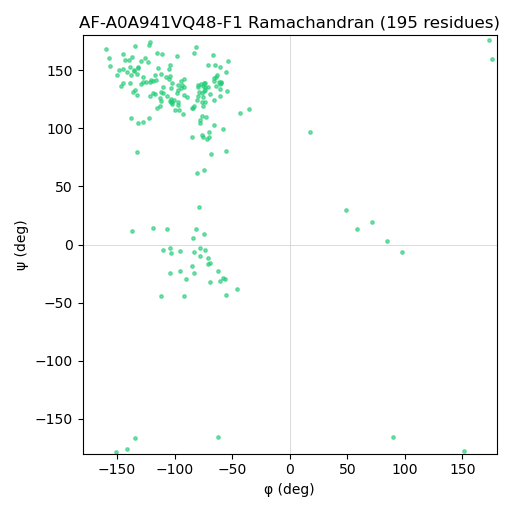ATOM 1194 O O . SER A 1 151 ? -1.106 -2.401 1.850 1.00 61.81 151 SER A O 1
ATOM 1196 N N . PHE A 1 152 ? -2.517 -1.099 0.707 1.00 67.88 152 PHE A N 1
ATOM 1197 C CA . PHE A 1 152 ? -1.900 0.142 1.137 1.00 67.88 152 PHE A CA 1
ATOM 1198 C C . PHE A 1 152 ? -2.238 0.448 2.603 1.00 67.88 152 PHE A C 1
ATOM 1200 O O . PHE A 1 152 ? -3.415 0.404 2.978 1.00 67.88 152 PHE A O 1
ATOM 1207 N N . PRO A 1 153 ? -1.250 0.823 3.434 1.00 67.38 153 PRO A N 1
ATOM 1208 C CA . PRO A 1 153 ? -1.485 1.067 4.850 1.00 67.38 153 PRO A CA 1
ATOM 1209 C C . PRO A 1 153 ? -2.405 2.281 5.070 1.00 67.38 153 PRO A C 1
ATOM 1211 O O . PRO A 1 153 ? -2.114 3.401 4.643 1.00 67.38 153 PRO A O 1
ATOM 1214 N N . LEU A 1 154 ? -3.515 2.073 5.787 1.00 71.75 154 LEU A N 1
ATOM 1215 C CA . LEU A 1 154 ? -4.441 3.131 6.217 1.00 71.75 154 LEU A CA 1
ATOM 1216 C C . LEU A 1 154 ? -3.914 3.853 7.464 1.00 71.75 154 LEU A C 1
ATOM 1218 O O . LEU A 1 154 ? -4.528 3.827 8.528 1.00 71.75 154 LEU A O 1
ATOM 1222 N N . ILE A 1 155 ? -2.748 4.475 7.327 1.00 67.81 155 ILE A N 1
ATOM 1223 C CA . ILE A 1 155 ? -2.054 5.164 8.418 1.00 67.81 155 ILE A CA 1
ATOM 1224 C C . ILE A 1 155 ? -2.300 6.674 8.413 1.00 67.81 155 ILE A C 1
ATOM 1226 O O . ILE A 1 155 ? -2.658 7.274 7.396 1.00 67.81 155 ILE A O 1
ATOM 1230 N N . THR A 1 156 ? -2.028 7.299 9.553 1.00 71.38 156 THR A N 1
ATOM 1231 C CA . THR A 1 156 ? -1.917 8.753 9.665 1.00 71.38 156 THR A CA 1
ATOM 1232 C C . THR A 1 156 ? -0.471 9.110 9.960 1.00 71.38 156 THR A C 1
ATOM 1234 O O . THR A 1 156 ? 0.107 8.613 10.922 1.00 71.38 156 THR A O 1
ATOM 1237 N N . GLY A 1 157 ? 0.123 9.951 9.117 1.00 74.19 157 GLY A N 1
ATOM 1238 C CA . GLY A 1 157 ? 1.533 10.313 9.211 1.00 74.19 157 GLY A CA 1
ATOM 1239 C C . GLY A 1 157 ? 2.152 10.685 7.868 1.00 74.19 157 GLY A C 1
ATOM 1240 O O . GLY A 1 157 ? 1.480 10.743 6.834 1.00 74.19 157 GLY A O 1
ATOM 1241 N N . THR A 1 158 ? 3.453 10.968 7.893 1.00 78.69 158 THR A N 1
ATOM 1242 C CA . THR A 1 158 ? 4.246 11.181 6.678 1.00 78.69 158 THR A CA 1
ATOM 1243 C C . THR A 1 158 ? 4.610 9.838 6.075 1.00 78.69 158 THR A C 1
ATOM 1245 O O . THR A 1 158 ? 5.168 8.986 6.754 1.00 78.69 158 THR A O 1
ATOM 1248 N N . LEU A 1 159 ? 4.311 9.677 4.793 1.00 83.06 159 LEU A N 1
ATOM 1249 C CA . LEU A 1 159 ? 4.654 8.496 4.024 1.00 83.06 159 LEU A CA 1
ATOM 1250 C C . LEU A 1 159 ? 5.620 8.869 2.902 1.00 83.06 159 LEU A C 1
ATOM 1252 O O . LEU A 1 159 ? 5.461 9.907 2.249 1.00 83.06 159 LEU A O 1
ATOM 1256 N N . TYR A 1 160 ? 6.579 7.988 2.655 1.00 87.69 160 TYR A N 1
ATOM 1257 C CA . TYR A 1 160 ? 7.533 8.091 1.562 1.00 87.69 160 TYR A CA 1
ATOM 1258 C C . TYR A 1 160 ? 7.115 7.128 0.463 1.00 87.69 160 TYR A C 1
ATOM 1260 O O . TYR A 1 160 ? 6.901 5.946 0.711 1.00 87.69 160 TYR A O 1
ATOM 1268 N N . LEU A 1 161 ? 6.949 7.648 -0.747 1.00 89.31 161 LEU A N 1
ATOM 1269 C CA . LEU A 1 161 ? 6.462 6.919 -1.910 1.00 89.31 161 LEU A CA 1
ATOM 1270 C C . LEU A 1 161 ? 7.516 6.970 -3.006 1.00 89.31 161 LEU A C 1
ATOM 1272 O O . LEU A 1 161 ? 8.118 8.022 -3.231 1.00 89.31 161 LEU A O 1
ATOM 1276 N N . ALA A 1 162 ? 7.694 5.874 -3.734 1.00 92.31 162 ALA A N 1
ATOM 127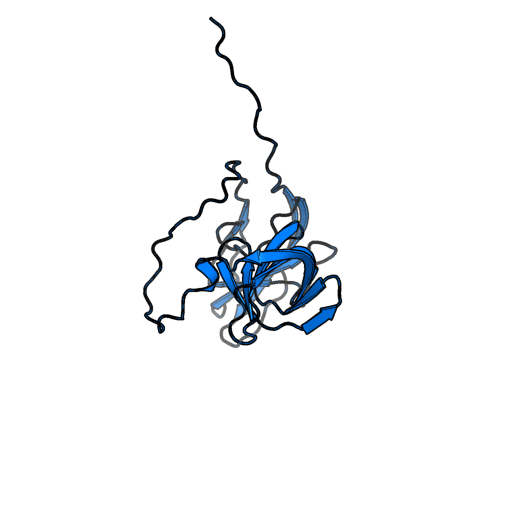7 C CA . ALA A 1 162 ? 8.495 5.874 -4.950 1.00 92.31 162 ALA A CA 1
ATOM 1278 C C . ALA A 1 162 ? 7.809 5.116 -6.077 1.00 92.31 162 ALA A C 1
ATOM 1280 O O . ALA A 1 162 ? 7.058 4.179 -5.838 1.00 92.31 162 ALA A O 1
ATOM 1281 N N . ILE A 1 163 ? 8.061 5.529 -7.315 1.00 94.00 163 ILE A N 1
ATOM 1282 C CA . ILE A 1 163 ? 7.581 4.836 -8.509 1.00 94.00 163 ILE A CA 1
ATOM 1283 C C . ILE A 1 163 ? 8.758 4.502 -9.421 1.00 94.00 163 ILE A C 1
ATOM 1285 O O . ILE A 1 163 ? 9.654 5.330 -9.617 1.00 94.00 163 ILE A O 1
ATOM 1289 N N . THR A 1 164 ? 8.726 3.308 -10.002 1.00 94.56 164 THR A N 1
ATOM 1290 C CA . THR A 1 164 ? 9.660 2.859 -11.039 1.00 94.56 164 THR A CA 1
ATOM 1291 C C . THR A 1 164 ? 8.901 2.296 -12.234 1.00 94.56 164 THR A C 1
ATOM 1293 O O . THR A 1 164 ? 7.734 1.897 -12.139 1.00 94.56 164 THR A O 1
ATOM 1296 N N . ALA A 1 165 ? 9.562 2.277 -13.386 1.00 92.56 165 ALA A N 1
ATOM 1297 C CA . ALA A 1 165 ? 9.069 1.651 -14.601 1.00 92.56 165 ALA A CA 1
ATOM 1298 C C . ALA A 1 165 ? 9.768 0.306 -14.821 1.00 92.56 165 ALA A C 1
ATOM 1300 O O . ALA A 1 165 ? 10.984 0.214 -14.671 1.00 92.56 165 ALA A O 1
ATOM 1301 N N . LEU A 1 166 ? 9.017 -0.714 -15.245 1.00 91.00 166 LEU A N 1
ATOM 1302 C CA . LEU A 1 166 ? 9.573 -2.004 -15.645 1.00 91.00 166 LEU A CA 1
ATOM 1303 C C . LEU A 1 166 ? 9.439 -2.220 -17.143 1.00 91.00 166 LEU A C 1
ATOM 1305 O O . LEU A 1 166 ? 8.359 -2.084 -17.729 1.00 91.00 166 LEU A O 1
ATOM 1309 N N . SER A 1 167 ? 10.556 -2.607 -17.746 1.00 90.25 167 SER A N 1
ATOM 1310 C CA . SER A 1 167 ? 10.634 -2.946 -19.160 1.00 90.25 167 SER A CA 1
ATOM 1311 C C . SER A 1 167 ? 10.200 -4.386 -19.438 1.00 90.25 167 SER A C 1
ATOM 1313 O O . SER A 1 167 ? 10.157 -5.231 -18.541 1.00 90.25 167 SER A O 1
ATOM 1315 N N . LYS A 1 168 ? 9.938 -4.700 -20.711 1.00 88.38 168 LYS A N 1
ATOM 1316 C CA . LYS A 1 168 ? 9.640 -6.067 -21.168 1.00 88.38 168 LYS A CA 1
ATOM 1317 C C . LYS A 1 168 ? 10.751 -7.077 -20.847 1.00 88.38 168 LYS A C 1
ATOM 1319 O O . LYS A 1 168 ? 10.460 -8.253 -20.653 1.00 88.38 168 LYS A O 1
ATOM 1324 N N . ALA A 1 169 ? 12.000 -6.619 -20.764 1.00 88.81 169 ALA A N 1
ATOM 1325 C CA . ALA A 1 169 ? 13.150 -7.438 -20.384 1.00 88.81 169 ALA A CA 1
ATOM 1326 C C . ALA A 1 169 ? 13.257 -7.684 -18.865 1.00 88.81 169 ALA A C 1
ATOM 1328 O O . ALA A 1 169 ? 14.157 -8.392 -18.429 1.00 88.81 169 ALA A O 1
ATOM 1329 N N . GLY A 1 170 ? 12.365 -7.098 -18.058 1.00 87.81 170 GLY A N 1
ATOM 1330 C CA . GLY A 1 170 ? 12.403 -7.187 -16.598 1.00 87.81 170 GLY A CA 1
ATOM 1331 C C . GLY A 1 170 ? 13.327 -6.170 -15.925 1.00 87.81 170 GLY A C 1
ATOM 1332 O O . GLY A 1 170 ? 13.432 -6.186 -14.705 1.00 87.81 170 GLY A O 1
ATOM 1333 N N . ASN A 1 171 ? 13.957 -5.265 -16.685 1.00 92.00 171 ASN A N 1
ATOM 1334 C CA . ASN A 1 171 ? 14.780 -4.198 -16.110 1.00 92.00 171 ASN A CA 1
ATOM 1335 C C . ASN A 1 171 ? 13.900 -3.118 -15.485 1.00 92.00 171 ASN A C 1
ATOM 1337 O O . ASN A 1 171 ? 12.897 -2.721 -16.091 1.00 92.00 171 ASN A O 1
ATOM 1341 N N . GLU A 1 172 ? 14.322 -2.624 -14.328 1.00 93.06 172 GLU A N 1
ATOM 1342 C CA . GLU A 1 172 ? 13.661 -1.573 -13.566 1.00 93.06 172 GLU A CA 1
ATOM 1343 C C . GLU A 1 172 ? 14.414 -0.241 -13.704 1.00 93.06 172 GLU A C 1
ATOM 1345 O O . GLU A 1 172 ? 15.640 -0.223 -13.804 1.00 93.06 172 GLU A O 1
ATOM 1350 N N . SER A 1 173 ? 13.680 0.869 -13.779 1.00 93.38 173 SER A N 1
ATOM 1351 C CA . SER A 1 173 ? 14.261 2.213 -13.861 1.00 93.38 173 SER A CA 1
ATOM 1352 C C . SER A 1 173 ? 14.675 2.758 -12.497 1.00 93.38 173 SER A C 1
ATOM 1354 O O . SER A 1 173 ? 14.220 2.271 -11.464 1.00 93.38 173 SER A O 1
ATOM 1356 N N . ASP A 1 174 ? 15.390 3.885 -12.518 1.00 94.69 174 ASP A N 1
ATOM 1357 C CA . ASP A 1 174 ? 15.586 4.706 -11.327 1.00 94.69 174 ASP A CA 1
ATOM 1358 C C . ASP A 1 174 ? 14.258 5.132 -10.679 1.00 94.69 174 ASP A C 1
ATOM 1360 O O . ASP A 1 174 ? 13.243 5.347 -11.359 1.00 94.69 174 ASP A O 1
ATOM 1364 N N . MET A 1 175 ? 14.281 5.272 -9.351 1.00 94.50 175 MET A N 1
ATOM 1365 C CA . MET A 1 175 ? 13.139 5.707 -8.550 1.00 94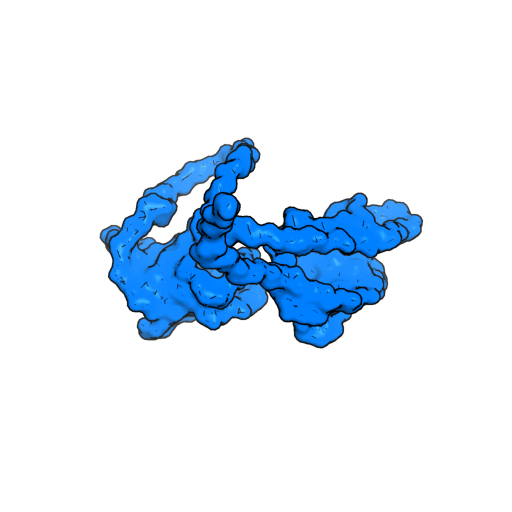.50 175 MET A CA 1
ATOM 1366 C C . MET A 1 175 ? 12.864 7.197 -8.676 1.00 94.50 175 MET A C 1
ATOM 1368 O O . MET A 1 175 ? 13.726 8.038 -8.426 1.00 94.50 175 MET A O 1
ATOM 1372 N N . THR A 1 176 ? 11.597 7.530 -8.910 1.00 92.75 176 THR A N 1
ATOM 1373 C CA . THR A 1 176 ? 11.076 8.867 -8.613 1.00 92.75 176 THR A CA 1
ATOM 1374 C C . THR A 1 176 ? 10.412 8.845 -7.244 1.00 92.75 176 THR A C 1
ATOM 1376 O O . THR A 1 176 ? 9.413 8.150 -7.067 1.00 92.75 176 THR A O 1
ATOM 1379 N N . LYS A 1 177 ? 10.957 9.603 -6.286 1.00 93.44 177 LYS A N 1
ATOM 1380 C CA . LYS A 1 177 ? 10.503 9.627 -4.888 1.00 93.44 177 LYS A CA 1
ATOM 1381 C C . LYS A 1 177 ? 9.693 10.886 -4.573 1.00 93.44 177 LYS A C 1
ATOM 1383 O O . LYS A 1 177 ? 10.010 11.968 -5.063 1.00 93.44 177 LYS A O 1
ATOM 1388 N N . ILE A 1 178 ? 8.686 10.752 -3.716 1.00 91.25 178 ILE A N 1
ATOM 1389 C CA . ILE A 1 178 ? 7.951 11.860 -3.096 1.00 91.25 178 ILE A CA 1
ATOM 1390 C C . ILE A 1 178 ? 7.665 11.529 -1.630 1.00 91.25 178 ILE A C 1
ATOM 1392 O O . ILE A 1 178 ? 7.606 10.362 -1.249 1.00 91.25 178 ILE A O 1
ATOM 1396 N N . SER A 1 179 ? 7.413 12.548 -0.817 1.00 87.75 179 SER A N 1
ATOM 1397 C CA . SER A 1 179 ? 6.817 12.377 0.506 1.00 87.75 179 SER A CA 1
ATOM 1398 C C . SER A 1 179 ? 5.465 13.080 0.565 1.00 87.75 179 SER A C 1
ATOM 1400 O O . SER A 1 179 ? 5.243 14.104 -0.086 1.00 87.75 179 SER A O 1
ATOM 1402 N N . ALA A 1 180 ? 4.528 12.504 1.314 1.00 82.94 180 ALA A N 1
ATOM 1403 C CA . ALA A 1 180 ? 3.207 13.080 1.513 1.00 82.94 180 ALA A CA 1
ATOM 1404 C C . ALA A 1 180 ? 2.679 12.756 2.909 1.00 82.94 180 ALA A C 1
ATOM 1406 O O . ALA A 1 180 ? 2.745 11.615 3.359 1.00 82.94 180 ALA A O 1
ATOM 1407 N N . SER A 1 181 ? 2.093 13.751 3.572 1.00 81.94 181 SER A N 1
ATOM 1408 C CA . SER A 1 181 ? 1.358 13.532 4.816 1.00 81.94 181 SER A CA 1
ATOM 1409 C C . SER A 1 181 ? -0.063 13.069 4.499 1.00 81.94 181 SER A C 1
ATOM 1411 O O . SER A 1 181 ? -0.837 13.768 3.832 1.00 81.94 181 SER A O 1
ATOM 1413 N N . LEU A 1 182 ? -0.395 11.868 4.958 1.00 76.88 182 LEU A N 1
ATOM 1414 C CA . LEU A 1 182 ? -1.699 11.244 4.795 1.00 76.88 182 LEU A CA 1
ATOM 1415 C C . LEU A 1 182 ? -2.388 11.141 6.152 1.00 76.88 182 LEU A C 1
ATOM 1417 O O . LEU A 1 182 ? -1.746 10.985 7.185 1.00 76.88 182 LEU A O 1
ATOM 1421 N N . ASP A 1 183 ? -3.709 11.262 6.128 1.00 76.88 183 ASP A N 1
ATOM 1422 C CA . ASP A 1 183 ? -4.554 11.055 7.293 1.00 76.88 183 ASP A CA 1
ATOM 1423 C C . ASP A 1 183 ? -5.783 10.274 6.840 1.00 76.88 183 ASP A C 1
ATOM 1425 O O . ASP A 1 183 ? -6.615 10.781 6.075 1.00 76.88 183 ASP A O 1
ATOM 1429 N N . PHE A 1 184 ? -5.828 9.010 7.251 1.00 69.62 184 PHE A N 1
ATOM 1430 C CA . PHE A 1 184 ? -6.943 8.104 7.001 1.00 69.62 184 PHE A CA 1
ATOM 1431 C C . PHE A 1 184 ? -7.771 7.854 8.267 1.00 69.62 184 PHE A C 1
ATOM 1433 O O . PHE A 1 184 ? -8.615 6.955 8.277 1.00 69.62 184 PHE A O 1
ATOM 1440 N N . THR A 1 185 ? -7.576 8.656 9.322 1.00 72.75 185 THR A N 1
ATOM 1441 C CA . THR A 1 185 ? -8.397 8.556 10.528 1.00 72.75 185 THR A CA 1
ATOM 1442 C C . THR A 1 185 ? -9.852 8.899 10.227 1.00 72.75 185 THR A C 1
ATOM 1444 O O . THR A 1 185 ? -10.188 9.841 9.506 1.00 72.75 185 THR A O 1
ATOM 1447 N N . VAL A 1 186 ? -10.747 8.085 10.781 1.00 73.88 186 VAL A N 1
ATOM 1448 C CA . VAL A 1 186 ? -12.184 8.331 10.738 1.00 73.88 186 VAL A CA 1
ATOM 1449 C C . VAL A 1 186 ? -12.573 8.997 12.055 1.00 73.88 186 VAL A C 1
ATOM 1451 O O . VAL A 1 186 ? -12.332 8.392 13.103 1.00 73.88 186 VAL A O 1
ATOM 1454 N N . PRO A 1 187 ? -13.174 10.201 12.037 1.00 73.06 187 PRO A N 1
ATOM 1455 C CA . PRO A 1 187 ? -13.604 10.854 13.266 1.00 73.06 187 PRO A CA 1
ATOM 1456 C C . PRO A 1 187 ? -14.716 10.055 13.953 1.00 73.06 187 PRO A C 1
ATOM 1458 O O . PRO A 1 187 ? -15.470 9.319 13.307 1.00 73.06 187 PRO A O 1
ATOM 1461 N N . GLU A 1 188 ? -14.832 10.220 15.271 1.00 73.50 188 GLU A N 1
ATOM 1462 C CA . GLU A 1 188 ? -15.922 9.622 16.040 1.00 73.50 188 GLU A CA 1
ATOM 1463 C C . GLU A 1 188 ? -17.275 10.148 15.535 1.00 73.50 188 GLU A C 1
ATOM 1465 O O . GLU A 1 188 ? -17.434 11.334 15.233 1.00 73.50 188 GLU A O 1
ATOM 1470 N N . ALA A 1 189 ? -18.257 9.252 15.414 1.00 73.94 189 ALA A N 1
ATOM 1471 C CA . ALA A 1 189 ? -19.590 9.633 14.972 1.00 73.94 189 ALA A CA 1
ATOM 1472 C C . ALA A 1 189 ? -20.263 10.556 16.009 1.00 73.94 189 ALA A C 1
ATOM 1474 O O . ALA A 1 189 ? -20.108 10.340 17.216 1.00 73.94 189 ALA A O 1
ATOM 1475 N N . PRO A 1 190 ? -21.050 11.558 15.573 1.00 79.19 190 PRO A N 1
ATOM 1476 C CA . PRO A 1 190 ? -21.839 12.362 16.496 1.00 79.19 190 PRO A CA 1
ATOM 1477 C C . PRO A 1 190 ? -22.825 11.470 17.261 1.00 79.19 190 PRO A C 1
ATOM 1479 O O . PRO A 1 190 ? -23.494 10.619 16.676 1.00 79.19 190 PRO A O 1
ATOM 1482 N N . LYS A 1 191 ? -22.898 11.661 18.584 1.00 79.25 191 LYS A N 1
ATOM 1483 C CA . LYS A 1 191 ? -23.643 10.774 19.495 1.00 79.25 191 LYS A CA 1
ATOM 1484 C C . LYS A 1 191 ? -25.137 11.089 19.576 1.00 79.25 191 LYS A C 1
ATOM 1486 O O . LYS A 1 191 ? -25.916 10.211 19.926 1.00 79.25 191 LYS A O 1
ATOM 1491 N N . LEU A 1 192 ? -25.535 12.326 19.278 1.00 82.56 192 LEU A N 1
ATOM 1492 C CA . LEU A 1 192 ? -26.906 12.812 19.431 1.00 82.56 192 LEU A CA 1
ATOM 1493 C C . LEU A 1 192 ? -27.247 13.801 18.314 1.00 82.56 192 LEU A C 1
ATOM 1495 O O . LEU A 1 192 ? -26.430 14.646 17.955 1.00 82.56 192 LEU A O 1
ATOM 1499 N N . VAL A 1 193 ? -28.467 13.690 17.792 1.00 83.19 193 VAL A N 1
ATOM 1500 C CA . VAL A 1 193 ? -29.076 14.635 16.850 1.00 83.19 193 VAL A CA 1
ATOM 1501 C C . VAL A 1 193 ? -30.481 14.918 17.367 1.00 83.19 193 VAL A C 1
ATOM 1503 O O . VAL A 1 193 ? -31.226 13.979 17.644 1.00 83.19 193 VAL A O 1
ATOM 1506 N N . TRP A 1 194 ? -30.842 16.190 17.510 1.00 84.88 194 TRP A N 1
ATOM 1507 C CA . TRP A 1 194 ? -32.197 16.611 17.863 1.00 84.88 194 TRP A CA 1
ATOM 1508 C C . TRP A 1 194 ? -32.664 17.722 16.924 1.00 84.88 194 TRP A C 1
ATOM 1510 O O . TRP A 1 194 ? -31.852 18.452 16.357 1.00 84.88 194 TRP A O 1
ATOM 1520 N N . LEU A 1 195 ? -33.980 17.804 16.734 1.00 59.91 195 LEU A N 1
ATOM 1521 C CA . LEU A 1 195 ? -34.639 18.842 15.951 1.00 59.91 195 LEU A CA 1
ATOM 1522 C C . LEU A 1 195 ? -35.210 19.877 16.922 1.00 59.91 195 LEU A C 1
ATOM 1524 O O . LEU A 1 195 ? -35.960 19.516 17.827 1.00 59.91 195 LEU A O 1
ATOM 1528 N N . GLU A 1 196 ? -34.835 21.136 16.737 1.00 75.50 196 GLU A N 1
ATOM 1529 C CA . GLU A 1 196 ? -35.399 22.275 17.464 1.00 75.50 196 GLU A CA 1
ATOM 1530 C C . GLU A 1 196 ? -36.537 22.886 16.627 1.00 75.50 196 GLU A C 1
ATOM 1532 O O . GLU A 1 196 ? -36.450 22.890 15.395 1.00 75.50 196 GLU A O 1
ATOM 1537 N N . ALA A 1 197 ? -37.619 23.308 17.286 1.00 65.88 197 ALA A N 1
ATOM 1538 C CA . ALA A 1 197 ? -38.840 23.833 16.665 1.00 65.88 197 ALA A CA 1
ATOM 1539 C C . ALA A 1 197 ? -38.904 25.361 16.739 1.00 65.88 197 ALA A C 1
ATOM 1541 O O . ALA A 1 197 ? -38.444 25.910 17.765 1.00 65.88 197 ALA A O 1
#

Solvent-accessible surface area (backbone atoms only — not comparable to full-atom values): 12218 Å² total; per-residue (Å²): 81,44,30,38,41,93,92,40,81,46,76,45,52,77,74,47,79,57,98,58,28,35,34,34,45,43,96,73,92,77,57,65,74,39,59,33,40,38,42,61,90,61,81,91,57,61,52,19,44,33,26,33,26,71,41,70,55,99,49,35,34,33,32,38,60,75,46,77,44,76,56,57,74,80,84,64,68,74,85,77,78,92,70,95,63,85,75,78,80,80,77,82,73,78,78,70,83,59,80,65,78,74,45,76,52,73,56,82,71,75,90,57,85,55,52,57,28,29,36,44,30,42,25,74,77,65,80,59,58,93,87,42,54,68,48,85,40,60,82,64,52,59,50,41,39,52,83,75,40,77,87,53,81,82,51,70,46,63,34,21,35,28,40,29,44,26,31,78,87,69,52,70,51,78,74,52,74,51,74,49,78,42,71,48,77,63,75,84,76,84,89,75,86,85,86,85,133

Mean predicted aligned error: 16.68 Å

Nearest PDB structures (foldseek):
  2ha1-assembly1_A  TM=3.766E-01  e=6.043E-04  Homo sapiens
  5kgo-assembly2_A  TM=3.344E-01  e=2.956E-02  Klebsiella pneumoniae
  7ban-assembly1_A  TM=5.613E-01  e=4.385E-01  Homo sapiens
  7bam-assembly1_B  TM=4.387E-01  e=2.121E-01  Homo sapiens
  8fia-assembly1_A-2  TM=3.185E-01  e=1.006E+00  Drosophila melanogaster

Radius of gyration: 21.09 Å; Cα contacts (8 Å, |Δi|>4): 348; chains: 1; bounding box: 54×59×52 Å

pLDDT: mean 71.27, std 16.69, range [27.47, 94.69]

Sequence (197 aa):
MDYLASGRVYRDYVRDVSLGGASIGCRDFFIPGEQISIAFPLANSLNQINGEIVWVDTNTFGVAFQSVGPKCKELSLSPPEPVEVRPLGIRAEIKKTGKIKRKRIRWYRSPSSEVIKYRLYWSVEGEVDYDSQYVELGNVAGVILPDDIPSFPLITGTLYLAITALSKAGNESDMTKISASLDFTVPEAPKLVWLEA

Foldseek 3Di:
DWKAWPNDIDDFDWDADDPFWTKTFAPDDDDFQTKMWADDPPDPDQKIFIWTFHADDPGITITTTDDIDGHDPNSVDDDDDDDPDDDPDPDPDPPPVFDFDKDKDFADQDPDPQFFWKKKFKDPPDETDPVGDIDIGGRDGMDIPPVRPVRDDLDFAKMKMWMWTAGPVRDIDDIDIDIDGDHRDGDDDDPDDDDDD